Protein AF-A0A1W1WP93-F1 (afdb_monomer_lite)

pLDDT: mean 75.91, std 19.46, range [27.05, 98.0]

Radius of gyration: 17.9 Å; chains: 1; bounding box: 47×34×48 Å

Structure (mmCIF, N/CA/C/O backbone):
data_AF-A0A1W1WP93-F1
#
_entry.id   AF-A0A1W1WP93-F1
#
loop_
_atom_site.group_PDB
_atom_site.id
_atom_site.type_symbol
_atom_site.label_atom_id
_atom_site.label_alt_id
_atom_site.label_comp_id
_atom_site.label_asym_id
_atom_site.label_entity_id
_atom_site.label_seq_id
_atom_site.pdbx_PDB_ins_code
_atom_site.Cartn_x
_atom_site.Cartn_y
_atom_site.Cartn_z
_atom_site.occupancy
_atom_site.B_iso_or_equiv
_atom_site.auth_seq_id
_atom_site.auth_comp_id
_atom_site.auth_asym_id
_atom_site.auth_atom_id
_atom_site.pdbx_PDB_model_num
ATOM 1 N N . MET A 1 1 ? -7.881 18.716 -15.687 1.00 31.42 1 MET A N 1
ATOM 2 C CA . MET A 1 1 ? -8.888 18.729 -14.604 1.00 31.42 1 MET A CA 1
ATOM 3 C C . MET A 1 1 ? -8.182 18.323 -13.326 1.00 31.42 1 MET A C 1
ATOM 5 O O . MET A 1 1 ? -7.629 17.234 -13.300 1.00 31.42 1 MET A O 1
ATOM 9 N N . ALA A 1 2 ? -8.109 19.203 -12.326 1.00 27.80 2 ALA A N 1
ATOM 10 C CA . ALA A 1 2 ? -7.627 18.812 -11.004 1.00 27.80 2 ALA A CA 1
ATOM 11 C C . ALA A 1 2 ? -8.683 17.891 -10.377 1.00 27.80 2 ALA A C 1
ATOM 13 O O . ALA A 1 2 ? -9.858 18.257 -10.346 1.00 27.80 2 ALA A O 1
ATOM 14 N N . LEU A 1 3 ? -8.284 16.686 -9.964 1.00 28.17 3 LEU A N 1
ATOM 15 C CA . LEU A 1 3 ? -9.140 15.798 -9.180 1.00 28.17 3 LEU A CA 1
ATOM 16 C C . LEU A 1 3 ? -9.567 16.560 -7.921 1.00 28.17 3 LEU A C 1
ATOM 18 O O . LEU A 1 3 ? -8.725 17.172 -7.261 1.00 28.17 3 LEU A O 1
ATOM 22 N N . ALA A 1 4 ? -10.868 16.575 -7.627 1.00 27.05 4 ALA A N 1
ATOM 23 C CA . ALA A 1 4 ? -11.358 17.141 -6.377 1.00 27.05 4 ALA A CA 1
ATOM 24 C C . ALA A 1 4 ? -10.642 16.438 -5.208 1.00 27.05 4 ALA A C 1
ATOM 26 O O . ALA A 1 4 ? -10.439 15.223 -5.285 1.00 27.05 4 ALA A O 1
ATOM 27 N N . PRO A 1 5 ? -10.226 17.165 -4.156 1.00 33.56 5 PRO A N 1
ATOM 28 C CA . PRO A 1 5 ? -9.608 16.534 -3.000 1.00 33.56 5 PRO A CA 1
ATOM 29 C C . PRO A 1 5 ? -10.576 15.490 -2.438 1.00 33.56 5 PRO A C 1
ATOM 31 O O . PRO A 1 5 ? -11.722 15.811 -2.120 1.00 33.56 5 PRO A O 1
ATOM 34 N N . ILE A 1 6 ? -10.118 14.237 -2.361 1.00 36.31 6 ILE A N 1
ATOM 35 C CA . ILE A 1 6 ? -10.837 13.167 -1.668 1.00 36.31 6 ILE A CA 1
ATOM 36 C C . ILE A 1 6 ? -11.044 13.672 -0.235 1.00 36.31 6 ILE A C 1
ATOM 38 O O . ILE A 1 6 ? -10.064 14.093 0.387 1.00 36.31 6 ILE A O 1
ATOM 42 N N . PRO A 1 7 ? -12.284 13.721 0.278 1.00 34.25 7 PRO A N 1
ATOM 43 C CA . PRO A 1 7 ? -12.543 14.283 1.590 1.00 34.25 7 PRO A CA 1
ATOM 44 C C . PRO A 1 7 ? -11.754 13.497 2.637 1.00 34.25 7 PRO A C 1
ATOM 46 O O . PRO A 1 7 ? -12.028 12.330 2.906 1.00 34.25 7 PRO A O 1
ATOM 49 N N . THR A 1 8 ? -10.762 14.152 3.237 1.00 43.06 8 THR A N 1
ATOM 50 C CA . THR A 1 8 ? -10.014 13.649 4.387 1.00 43.06 8 THR A CA 1
ATOM 51 C C . THR A 1 8 ? -10.885 13.814 5.626 1.00 43.06 8 THR A C 1
ATOM 53 O O . THR A 1 8 ? -10.582 14.630 6.494 1.00 43.06 8 THR A O 1
ATOM 56 N N . ILE A 1 9 ? -12.020 13.115 5.690 1.00 43.94 9 ILE A N 1
ATOM 57 C CA . ILE A 1 9 ? -12.751 13.001 6.950 1.00 43.94 9 ILE A CA 1
ATOM 58 C C . ILE A 1 9 ? -11.876 12.112 7.830 1.00 43.94 9 ILE A C 1
ATOM 60 O O . ILE A 1 9 ? -11.628 10.958 7.465 1.00 43.94 9 ILE A O 1
ATOM 64 N N . PRO A 1 10 ? -11.352 12.615 8.957 1.00 49.88 10 PRO A N 1
ATOM 65 C CA . PRO A 1 10 ? -10.641 11.760 9.884 1.00 49.88 10 PRO A CA 1
ATOM 66 C C . PRO A 1 10 ? -11.589 10.637 10.307 1.00 49.88 10 PRO A C 1
ATOM 68 O O . PRO A 1 10 ? -12.698 10.919 10.755 1.00 49.88 10 PRO A O 1
ATOM 71 N N . CYS A 1 11 ? -11.183 9.376 10.149 1.00 46.34 11 CYS A N 1
ATOM 72 C CA . CYS A 1 11 ? -12.063 8.216 10.340 1.00 46.34 11 CYS A CA 1
ATOM 73 C C . CYS A 1 11 ? -12.772 8.192 11.713 1.00 46.34 11 CYS A C 1
ATOM 75 O O . CYS A 1 11 ? -13.862 7.643 11.838 1.00 46.34 11 CYS A O 1
ATOM 77 N N . TRP A 1 12 ? -12.220 8.864 12.728 1.00 47.44 12 TRP A N 1
ATOM 78 C CA . TRP A 1 12 ? -12.848 9.026 14.041 1.00 47.44 12 TRP A CA 1
ATOM 79 C C . TRP A 1 12 ? -14.127 9.885 14.039 1.00 47.44 12 TRP A C 1
ATOM 81 O O . TRP A 1 12 ? -14.964 9.697 14.914 1.00 47.44 12 TRP A O 1
ATOM 91 N N . GLN A 1 13 ? -14.325 10.781 13.065 1.00 46.62 13 GLN A N 1
ATOM 92 C CA . GLN A 1 13 ? -15.564 11.566 12.909 1.00 46.62 13 GLN A CA 1
ATOM 93 C C . GLN A 1 13 ? -16.737 10.743 12.360 1.00 46.62 13 GLN A C 1
ATOM 95 O O . GLN A 1 13 ? -17.874 11.204 12.379 1.00 46.62 13 GLN A O 1
ATOM 100 N N . LEU A 1 14 ? -16.470 9.532 11.867 1.00 46.47 14 LEU A N 1
ATOM 101 C CA . LEU A 1 14 ? -17.482 8.608 11.357 1.00 46.47 14 LEU A CA 1
ATOM 102 C C . LEU A 1 14 ? -18.000 7.652 12.445 1.00 46.47 14 LEU A C 1
ATOM 104 O O . LEU A 1 14 ? -18.848 6.811 12.160 1.00 46.47 14 LEU A O 1
ATOM 108 N N . ILE A 1 15 ? -17.497 7.764 13.681 1.00 49.00 15 ILE A N 1
ATOM 109 C CA . ILE A 1 15 ? -17.918 6.931 14.808 1.00 49.00 15 ILE A CA 1
ATOM 110 C C . ILE A 1 15 ? -18.996 7.685 15.595 1.00 49.00 15 ILE A C 1
ATOM 112 O O . ILE A 1 15 ? -18.672 8.706 16.207 1.00 49.00 15 ILE A O 1
ATOM 116 N N . PRO A 1 16 ? -20.254 7.201 15.619 1.00 40.00 16 PRO A N 1
ATOM 117 C CA . PRO A 1 16 ? -21.367 7.908 16.259 1.00 40.00 16 PRO A CA 1
ATOM 118 C C . PRO A 1 16 ? -21.144 8.184 17.755 1.00 40.00 16 PRO A C 1
ATOM 120 O O . PRO A 1 16 ? -21.654 9.174 18.267 1.00 40.00 16 PRO A O 1
ATOM 123 N N . GLU A 1 17 ? -20.328 7.356 18.421 1.00 51.47 17 GLU A N 1
ATOM 124 C CA . GLU A 1 17 ? -19.905 7.488 19.824 1.00 51.47 17 GLU A CA 1
ATOM 125 C C . GLU A 1 17 ? -18.376 7.316 19.949 1.00 51.47 17 GLU A C 1
ATOM 127 O O . GLU A 1 17 ? -17.867 6.449 20.663 1.00 5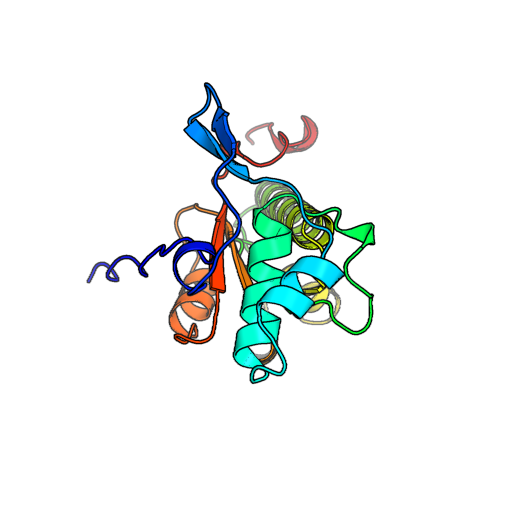1.47 17 GLU A O 1
ATOM 132 N N . GLY A 1 18 ? -17.623 8.081 19.151 1.00 48.69 18 GLY A N 1
ATOM 133 C CA . GLY A 1 18 ? -16.161 8.004 19.101 1.00 48.69 18 GLY A CA 1
ATOM 134 C C . GLY A 1 18 ? -15.473 8.271 20.452 1.00 48.69 18 GLY A C 1
ATOM 135 O O . GLY A 1 18 ? -16.069 8.835 21.371 1.00 48.69 18 GLY A O 1
ATOM 136 N N . PRO A 1 19 ? -14.195 7.885 20.599 1.00 50.34 19 PRO A N 1
ATOM 137 C CA . PRO A 1 19 ? -13.474 8.040 21.856 1.00 50.34 19 PRO A CA 1
ATOM 138 C C . PRO A 1 19 ? -13.386 9.504 22.277 1.00 50.34 19 PRO A C 1
ATOM 140 O O . PRO A 1 19 ? -13.172 10.400 21.458 1.00 50.34 19 PRO A O 1
ATOM 143 N N . ALA A 1 20 ? -13.505 9.740 23.584 1.00 53.12 20 ALA A N 1
ATOM 144 C CA . ALA A 1 20 ? -13.401 11.075 24.147 1.00 53.12 20 ALA A CA 1
ATOM 145 C C . ALA A 1 20 ? -12.015 11.679 23.856 1.00 53.12 20 ALA A C 1
ATOM 147 O O . ALA A 1 20 ? -10.971 11.078 24.140 1.00 53.12 20 ALA A O 1
ATOM 148 N N . ILE A 1 21 ? -12.019 12.888 23.292 1.00 56.50 21 ILE A N 1
ATOM 149 C CA . ILE A 1 21 ? -10.812 13.680 23.056 1.00 56.50 21 ILE A CA 1
ATOM 150 C C . ILE A 1 21 ? -10.245 14.080 24.421 1.00 56.50 21 ILE A C 1
ATOM 152 O O . ILE A 1 21 ? -10.891 14.785 25.194 1.00 56.50 21 ILE A O 1
ATOM 156 N N . GLN A 1 22 ? -9.030 13.626 24.719 1.00 57.03 22 GLN A N 1
ATOM 157 C CA . GLN A 1 22 ? -8.301 13.977 25.937 1.00 57.03 22 GLN A CA 1
ATOM 158 C C . GLN A 1 22 ? -7.647 15.364 25.819 1.00 57.03 22 GLN A C 1
ATOM 160 O O . GLN A 1 22 ? -7.413 16.029 26.825 1.00 57.03 22 GLN A O 1
ATOM 165 N N . GLY A 1 23 ? -7.356 15.807 24.592 1.00 52.25 23 GLY A N 1
ATOM 166 C CA . GLY A 1 23 ? -6.831 17.138 24.292 1.00 52.25 23 GLY A CA 1
ATOM 167 C C . GLY A 1 23 ? -6.162 17.203 22.921 1.00 52.25 23 GLY A C 1
ATOM 168 O O . GLY A 1 23 ? -6.160 16.230 22.175 1.00 52.25 23 GLY A O 1
ATOM 169 N N . ILE A 1 24 ? -5.572 18.349 22.592 1.00 49.25 24 ILE A N 1
ATOM 170 C CA . ILE A 1 24 ? -4.725 18.543 21.407 1.00 49.25 24 ILE A CA 1
ATOM 171 C C . ILE A 1 24 ? -3.321 18.857 21.925 1.00 49.25 24 ILE A C 1
ATOM 173 O O . ILE A 1 24 ? -3.172 19.690 22.820 1.00 49.25 24 ILE A O 1
ATOM 177 N N . ASP A 1 25 ? -2.303 18.158 21.431 1.00 51.84 25 ASP A N 1
ATOM 178 C CA . ASP A 1 25 ? -0.924 18.412 21.836 1.00 51.84 25 ASP A CA 1
ATOM 179 C C . ASP A 1 25 ? -0.341 19.672 21.162 1.00 51.84 25 ASP A C 1
ATOM 181 O O . ASP A 1 25 ? -0.940 20.208 20.228 1.00 51.84 25 ASP A O 1
ATOM 185 N N . PRO A 1 26 ? 0.814 20.190 21.622 1.00 44.88 26 PRO A N 1
ATOM 186 C CA . PRO A 1 26 ? 1.384 21.433 21.095 1.00 44.88 26 PRO A CA 1
ATOM 187 C C . PRO A 1 26 ? 1.736 21.397 19.601 1.00 44.88 26 PRO A C 1
ATOM 189 O O .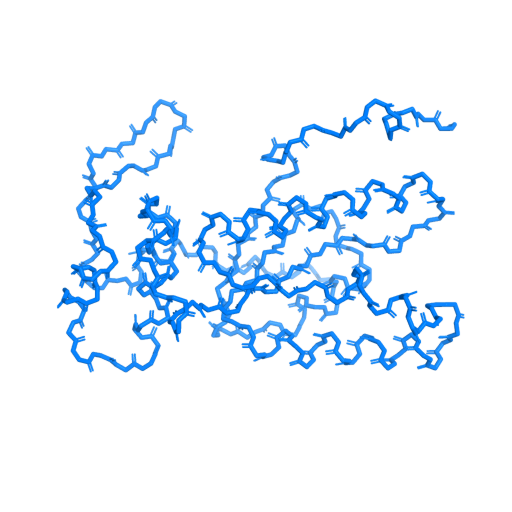 PRO A 1 26 ? 1.937 22.452 19.006 1.00 44.88 26 PRO A O 1
ATOM 192 N N . ALA A 1 27 ? 1.819 20.205 19.000 1.00 47.84 27 ALA A N 1
ATOM 193 C CA . ALA A 1 27 ? 2.046 20.018 17.571 1.00 47.84 27 ALA A CA 1
ATOM 194 C C . ALA A 1 27 ? 0.733 19.958 16.763 1.00 47.84 27 ALA A C 1
ATOM 196 O O . ALA A 1 27 ? 0.772 19.805 15.546 1.00 47.84 27 ALA A O 1
ATOM 197 N N . GLY A 1 28 ? -0.425 20.090 17.418 1.00 37.62 28 GLY A N 1
ATOM 198 C CA . GLY A 1 28 ? -1.742 19.997 16.787 1.00 37.62 28 GLY A CA 1
ATOM 199 C C . GLY A 1 28 ? -2.286 18.570 16.698 1.00 37.62 28 GLY A C 1
ATOM 200 O O . GLY A 1 28 ? -3.306 18.348 16.046 1.00 37.62 28 GLY A O 1
ATOM 201 N N . THR A 1 29 ? -1.647 17.598 17.352 1.00 43.81 29 THR A N 1
ATOM 202 C CA . THR A 1 29 ? -2.070 16.194 17.313 1.00 43.81 29 THR A CA 1
ATOM 203 C C . THR A 1 29 ? -3.174 15.957 18.335 1.00 43.81 29 THR A C 1
ATOM 205 O O . THR A 1 29 ? -2.991 16.186 19.532 1.00 43.81 29 THR A O 1
ATOM 208 N N . VAL A 1 30 ? -4.331 15.476 17.883 1.00 42.53 30 VAL A N 1
ATOM 209 C CA . VAL A 1 30 ? -5.441 15.115 18.774 1.00 42.53 30 VAL A CA 1
ATOM 210 C C . VAL A 1 30 ? -5.052 13.880 19.592 1.00 42.53 30 VAL A C 1
ATOM 212 O O . VAL A 1 30 ? -4.682 12.848 19.035 1.00 42.53 30 VAL A O 1
ATOM 215 N N . ARG A 1 31 ? -5.130 13.984 20.920 1.00 47.12 31 ARG A N 1
ATOM 216 C CA . ARG A 1 31 ? -4.931 12.884 21.868 1.00 47.12 31 ARG A CA 1
ATOM 217 C C . ARG A 1 31 ? -6.277 12.372 22.340 1.00 47.12 31 ARG A C 1
ATOM 219 O O . ARG A 1 31 ? -7.140 13.148 22.747 1.00 47.12 31 ARG A O 1
ATOM 226 N N . PHE A 1 32 ? -6.429 11.062 22.331 1.00 53.91 32 PHE A N 1
ATOM 227 C CA . PHE A 1 32 ? -7.656 10.382 22.715 1.00 53.91 32 PHE A CA 1
ATOM 228 C C . PHE A 1 32 ? -7.418 9.588 23.994 1.00 53.91 32 PHE A C 1
ATOM 230 O O . PHE A 1 32 ? -6.296 9.145 24.249 1.00 53.91 32 PHE A O 1
ATOM 237 N N . ILE A 1 33 ? -8.465 9.403 24.799 1.00 57.88 33 ILE A N 1
ATOM 238 C CA . ILE A 1 33 ? -8.399 8.483 25.936 1.00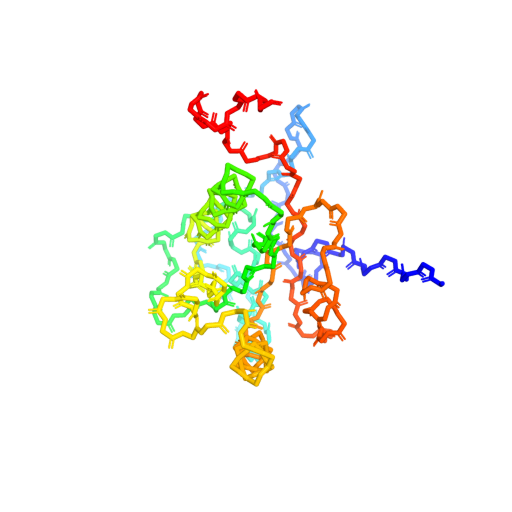 57.88 33 ILE A CA 1
ATOM 239 C C . ILE A 1 33 ? -8.199 7.081 25.358 1.00 57.88 33 ILE A C 1
ATOM 241 O O . ILE A 1 33 ? -9.077 6.551 24.679 1.00 57.88 33 ILE A O 1
ATOM 245 N N . THR A 1 34 ? -7.013 6.511 25.574 1.00 50.12 34 THR A N 1
ATOM 246 C CA . THR A 1 34 ? -6.622 5.231 24.980 1.00 50.12 34 THR A CA 1
ATOM 247 C C . THR A 1 34 ? -7.503 4.123 25.551 1.00 50.12 34 THR A C 1
ATOM 249 O O . THR A 1 34 ? -7.356 3.744 26.713 1.00 50.12 34 THR A O 1
ATOM 252 N N . GLN A 1 35 ? -8.418 3.602 24.748 1.00 54.06 35 GLN A N 1
ATOM 253 C CA . GLN A 1 35 ? -9.067 2.323 25.016 1.00 54.06 35 GLN A CA 1
ATOM 254 C C . GLN A 1 35 ? -8.251 1.219 24.333 1.00 54.06 35 GLN A C 1
ATOM 256 O O . GLN A 1 35 ? -7.518 1.496 23.385 1.00 54.06 35 GLN A O 1
ATOM 261 N N . ASP A 1 36 ? -8.295 -0.017 24.827 1.00 65.88 36 ASP A N 1
ATOM 262 C CA . ASP A 1 36 ? -7.788 -1.138 24.033 1.00 65.88 36 ASP A CA 1
ATOM 263 C C . ASP A 1 36 ? -8.756 -1.447 22.877 1.00 65.88 36 ASP A C 1
ATOM 265 O O . ASP A 1 36 ? -9.911 -1.013 22.874 1.00 65.88 36 ASP A O 1
ATOM 269 N N . PHE A 1 37 ? -8.279 -2.177 21.867 1.00 64.50 37 PHE A N 1
ATOM 270 C CA . PHE A 1 37 ? -9.083 -2.501 20.687 1.00 64.50 37 PHE A CA 1
ATOM 271 C C . PHE A 1 37 ? -10.383 -3.253 21.031 1.00 64.50 37 PHE A C 1
ATOM 273 O O . PHE A 1 37 ? -11.403 -3.047 20.376 1.00 64.50 37 PHE A O 1
ATOM 280 N N . GLY A 1 38 ? -10.372 -4.090 22.075 1.00 65.06 38 GLY A N 1
ATOM 281 C CA . GLY A 1 38 ? -11.551 -4.826 22.529 1.00 65.06 38 GLY A CA 1
ATOM 282 C C . GLY A 1 38 ? -12.630 -3.904 23.096 1.00 65.06 38 GLY A C 1
ATOM 283 O O . GLY A 1 38 ? -13.799 -4.063 22.756 1.00 65.06 38 GLY A O 1
ATOM 284 N N . ALA A 1 39 ? -12.242 -2.904 23.887 1.00 66.75 39 ALA A N 1
ATOM 285 C CA . ALA A 1 39 ? -13.160 -1.898 24.419 1.00 66.75 39 ALA A CA 1
ATOM 286 C C . ALA A 1 39 ? -13.771 -1.019 23.313 1.00 66.75 39 ALA A C 1
ATOM 288 O O . ALA A 1 39 ? -14.967 -0.736 23.365 1.00 66.75 39 ALA A O 1
ATOM 289 N N . VAL A 1 40 ? -12.991 -0.654 22.285 1.00 66.88 40 VAL A N 1
ATOM 290 C CA . VAL A 1 40 ? -13.518 0.078 21.116 1.00 66.88 40 VAL A CA 1
ATOM 291 C C . VAL A 1 40 ? -14.505 -0.773 20.324 1.00 66.88 40 VAL A C 1
ATOM 293 O O . VAL A 1 40 ? -15.561 -0.287 19.940 1.00 66.88 40 VAL A O 1
ATOM 296 N N . LEU A 1 41 ? -14.209 -2.054 20.091 1.00 64.44 41 LEU A N 1
ATOM 297 C CA . LEU A 1 41 ? -15.178 -2.942 19.444 1.00 64.44 41 LEU A CA 1
ATOM 298 C C . LEU A 1 41 ? -16.456 -3.091 20.278 1.00 64.44 41 LEU A C 1
ATOM 300 O O . LEU A 1 41 ? -17.551 -3.070 19.727 1.00 64.44 41 LEU A O 1
ATOM 304 N N . GLN A 1 42 ? -16.328 -3.207 21.600 1.00 68.19 42 GLN A N 1
ATOM 305 C CA . GLN A 1 42 ? -17.475 -3.345 22.491 1.00 68.19 42 GLN A CA 1
ATOM 306 C C . GLN A 1 42 ? -18.358 -2.088 22.510 1.00 68.19 42 GLN A C 1
ATOM 308 O O . GLN A 1 42 ? -19.579 -2.224 22.581 1.00 68.19 42 GLN A O 1
ATOM 313 N N . SER A 1 43 ? -17.781 -0.883 22.415 1.00 63.38 43 SER A N 1
ATOM 314 C CA . SER A 1 43 ? -18.563 0.362 22.346 1.00 63.38 43 SER A CA 1
ATOM 315 C C . SER A 1 43 ? -19.330 0.517 21.031 1.00 63.38 43 SER A C 1
ATOM 317 O O . SER A 1 43 ? -20.358 1.189 20.998 1.00 63.38 43 SER A O 1
ATOM 319 N N . LEU A 1 44 ? -18.868 -0.131 19.959 1.00 60.25 44 LEU A N 1
ATOM 320 C CA . LEU A 1 44 ? -19.524 -0.127 18.652 1.00 60.25 44 LEU A CA 1
ATOM 321 C C . LEU A 1 44 ? -20.677 -1.141 18.541 1.00 60.25 44 LEU A C 1
ATOM 323 O O . LEU A 1 44 ? -21.482 -1.040 17.615 1.00 60.25 44 LEU A O 1
ATOM 327 N N . GLY A 1 45 ? -20.786 -2.088 19.480 1.00 62.00 45 GLY A N 1
ATOM 328 C CA . GLY A 1 45 ? -21.815 -3.135 19.494 1.00 62.00 45 GLY A CA 1
ATOM 329 C C . GLY A 1 45 ? -21.609 -4.232 18.435 1.00 62.00 45 GLY A C 1
ATOM 330 O O . GLY A 1 45 ? -20.534 -4.357 17.854 1.00 62.00 45 GLY A O 1
ATOM 331 N N . ASP A 1 46 ? -22.653 -5.025 18.157 1.00 60.47 46 ASP A N 1
ATOM 332 C CA . ASP A 1 46 ? -22.655 -6.131 17.167 1.00 60.47 46 ASP A CA 1
ATOM 333 C C . ASP A 1 46 ? -22.680 -5.644 15.702 1.00 60.47 46 ASP A C 1
ATOM 335 O O . ASP A 1 46 ? -23.291 -6.251 14.818 1.00 60.47 46 ASP A O 1
ATOM 339 N N . ALA A 1 47 ? -22.095 -4.482 15.444 1.00 52.88 47 ALA A N 1
ATOM 340 C CA . ALA A 1 47 ? -22.288 -3.762 14.205 1.00 52.88 47 ALA A CA 1
ATOM 341 C C . ALA A 1 47 ? -21.651 -4.469 12.993 1.00 52.88 47 ALA A C 1
ATOM 343 O O . ALA A 1 47 ? -20.739 -5.290 13.108 1.00 52.88 47 ALA A O 1
ATOM 344 N N . ALA A 1 48 ? -22.189 -4.144 11.814 1.00 57.94 48 ALA A N 1
ATOM 345 C CA . ALA A 1 48 ? -21.847 -4.716 10.514 1.00 57.94 48 ALA A CA 1
ATOM 346 C C . ALA A 1 48 ? -20.325 -4.696 10.219 1.00 57.94 48 ALA A C 1
ATOM 348 O O . ALA A 1 48 ? -19.593 -3.917 10.831 1.00 57.94 48 ALA A O 1
ATOM 349 N N . PRO A 1 49 ? -19.831 -5.483 9.238 1.00 58.28 49 PRO A N 1
ATOM 350 C CA . PRO A 1 49 ? -18.403 -5.551 8.893 1.00 58.28 49 PRO A CA 1
ATOM 351 C C . PRO A 1 49 ? -17.734 -4.184 8.678 1.00 58.28 49 PRO A C 1
ATOM 353 O O . PRO A 1 49 ? -16.550 -4.012 8.966 1.00 58.28 49 PRO A O 1
ATOM 356 N N . ASP A 1 50 ? -18.494 -3.192 8.216 1.00 61.69 50 ASP A N 1
ATOM 357 C CA . ASP A 1 50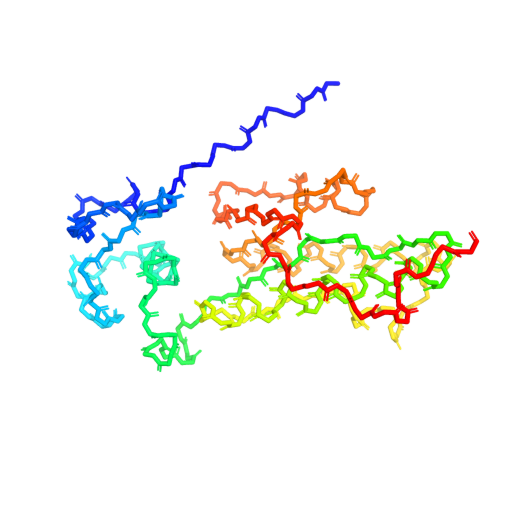 ? -18.011 -1.828 8.001 1.00 61.69 50 ASP A CA 1
ATOM 358 C C . ASP A 1 50 ? -17.687 -1.106 9.312 1.00 61.69 50 ASP A C 1
ATOM 360 O O . ASP A 1 50 ? -16.723 -0.348 9.389 1.00 61.69 50 ASP A O 1
ATOM 364 N N . THR A 1 51 ? -18.426 -1.386 10.382 1.00 63.00 51 THR A N 1
ATOM 365 C CA . THR A 1 51 ? -18.162 -0.813 11.700 1.00 63.00 51 THR A CA 1
ATOM 366 C C . THR A 1 51 ? -16.923 -1.431 12.342 1.00 63.00 51 THR A C 1
ATOM 368 O O . THR A 1 51 ? -16.137 -0.707 12.948 1.00 63.00 51 THR A O 1
ATOM 371 N N . GLU A 1 52 ? -16.673 -2.729 12.139 1.00 64.00 52 GLU A N 1
ATOM 372 C CA . GLU A 1 52 ? -15.409 -3.362 12.542 1.00 64.00 52 GLU A CA 1
ATOM 373 C C . GLU A 1 52 ? -14.221 -2.762 11.776 1.00 64.00 52 GLU A C 1
ATOM 375 O O . GLU A 1 52 ? -13.191 -2.443 12.377 1.00 64.00 52 GLU A O 1
ATOM 380 N N . ARG A 1 53 ? -14.376 -2.514 10.467 1.00 66.00 53 ARG A N 1
ATOM 381 C CA . ARG A 1 53 ? -13.348 -1.823 9.674 1.00 66.00 53 ARG A CA 1
ATOM 382 C C . ARG A 1 53 ? -13.053 -0.432 10.230 1.00 66.00 53 ARG A C 1
ATOM 384 O O . ARG A 1 53 ? -11.893 -0.085 10.447 1.00 66.00 53 ARG A O 1
ATOM 391 N N . MET A 1 54 ? -14.101 0.336 10.516 1.00 65.62 54 MET A N 1
ATOM 392 C CA . MET A 1 54 ? -13.989 1.658 11.127 1.00 65.62 54 MET A CA 1
ATOM 393 C C . MET A 1 54 ? -13.319 1.610 12.503 1.00 65.62 54 MET A C 1
ATOM 395 O O . MET A 1 54 ? -12.475 2.457 12.788 1.00 65.62 54 MET A O 1
ATOM 399 N N . ALA A 1 55 ? -13.622 0.599 13.321 1.00 64.31 55 ALA A N 1
ATOM 400 C CA . ALA A 1 55 ? -13.009 0.382 14.628 1.00 64.31 55 ALA A CA 1
ATOM 401 C C . ALA A 1 55 ? -11.499 0.168 14.532 1.00 64.31 55 ALA A C 1
ATOM 403 O O . ALA A 1 55 ? -10.739 0.794 15.265 1.00 64.31 55 ALA A O 1
ATOM 404 N N . VAL A 1 56 ? -11.060 -0.710 13.622 1.00 65.31 56 VAL A N 1
ATOM 405 C CA . VAL A 1 56 ? -9.636 -1.013 13.417 1.00 65.31 56 VAL A CA 1
ATOM 406 C C . VAL A 1 56 ? -8.912 0.221 12.885 1.00 65.31 56 VAL A C 1
ATOM 408 O O . VAL A 1 56 ? -7.845 0.566 13.391 1.00 65.31 56 VAL A O 1
ATOM 411 N N . CYS A 1 57 ? -9.504 0.921 11.912 1.00 65.75 57 CYS A N 1
ATOM 412 C CA . CYS A 1 57 ? -8.958 2.165 11.368 1.00 65.75 57 CYS A CA 1
ATOM 413 C C . CYS A 1 57 ? -8.819 3.252 12.435 1.00 65.75 57 CYS A C 1
ATOM 415 O O . CYS A 1 57 ? -7.776 3.897 12.532 1.00 65.75 57 CYS A O 1
ATOM 417 N N . ALA A 1 58 ? -9.843 3.419 13.267 1.00 65.31 58 ALA A N 1
ATOM 418 C CA . ALA A 1 58 ? -9.805 4.352 14.374 1.00 65.31 58 ALA A CA 1
ATOM 419 C C . ALA A 1 58 ? -8.750 3.931 15.393 1.00 65.31 58 ALA A C 1
ATOM 421 O O . ALA A 1 58 ? -7.870 4.716 15.702 1.00 65.31 58 ALA A O 1
ATOM 422 N N . ALA A 1 59 ? -8.759 2.684 15.858 1.00 63.03 59 ALA A N 1
ATOM 423 C CA . ALA A 1 59 ? -7.799 2.182 16.833 1.00 63.03 59 ALA A CA 1
ATOM 424 C C . ALA A 1 59 ? -6.348 2.447 16.417 1.00 63.03 59 ALA A C 1
ATOM 426 O O . ALA A 1 59 ? -5.568 3.023 17.178 1.00 63.03 59 ALA A O 1
ATOM 427 N N . ALA A 1 60 ? -6.030 2.110 15.171 1.00 61.84 60 ALA A N 1
ATOM 428 C CA . ALA A 1 60 ? -4.755 2.394 14.539 1.00 61.84 60 ALA A CA 1
ATOM 429 C C . ALA A 1 60 ? -4.358 3.881 14.617 1.00 61.84 60 ALA A C 1
ATOM 431 O O . ALA A 1 60 ? -3.226 4.208 14.964 1.00 61.84 60 ALA A O 1
ATOM 432 N N . TRP A 1 61 ? -5.290 4.787 14.310 1.00 60.94 61 TRP A N 1
ATOM 433 C CA . TRP A 1 61 ? -5.046 6.234 14.258 1.00 60.94 61 TRP A CA 1
ATOM 434 C C . TRP A 1 61 ? -5.049 6.908 15.632 1.00 60.94 61 TRP A C 1
ATOM 436 O O . TRP A 1 61 ? -4.379 7.917 15.832 1.00 60.94 61 TRP A O 1
ATOM 446 N N . LEU A 1 62 ? -5.783 6.349 16.589 1.00 59.12 62 LEU A N 1
ATOM 447 C CA . LEU A 1 62 ? -5.893 6.832 17.965 1.00 59.12 62 LEU A CA 1
ATOM 448 C C . LEU A 1 62 ? -4.688 6.421 18.826 1.00 59.12 62 LEU A C 1
ATOM 450 O O . LEU A 1 62 ? -4.659 6.703 20.024 1.00 59.12 62 LEU A O 1
ATOM 454 N N . GLY A 1 63 ? -3.707 5.726 18.240 1.00 54.16 63 GLY A N 1
ATOM 455 C CA . GLY A 1 63 ? -2.556 5.198 18.963 1.00 54.16 63 GLY A CA 1
ATOM 456 C C . GLY A 1 63 ? -2.921 4.055 19.910 1.00 54.16 63 GLY A C 1
ATOM 457 O O . GLY A 1 63 ? -2.201 3.817 20.883 1.00 54.16 63 GLY A O 1
ATOM 458 N N . ILE A 1 64 ? -4.028 3.342 19.652 1.00 59.59 64 ILE A N 1
ATOM 459 C CA . ILE A 1 64 ? -4.305 2.089 20.355 1.00 59.59 64 ILE A CA 1
ATOM 460 C C . ILE A 1 64 ? -3.161 1.137 20.045 1.00 59.59 64 ILE A C 1
ATOM 462 O O . ILE A 1 64 ? -2.772 0.954 18.892 1.00 59.59 64 ILE A O 1
ATOM 466 N N . ARG A 1 65 ? -2.621 0.545 21.110 1.00 58.53 65 ARG A N 1
ATOM 467 C CA . ARG A 1 65 ? -1.519 -0.411 21.077 1.00 58.53 65 ARG A CA 1
ATOM 468 C C . ARG A 1 65 ? -1.732 -1.448 19.956 1.00 58.53 65 ARG A C 1
ATOM 470 O O . ARG A 1 65 ? -2.620 -2.290 20.088 1.00 58.53 65 ARG A O 1
ATOM 477 N N . PRO A 1 66 ? -0.961 -1.406 18.855 1.00 58.81 66 PRO A N 1
ATOM 478 C CA . PRO A 1 66 ? -1.163 -2.258 17.672 1.00 58.81 66 PRO A CA 1
ATOM 479 C C . PRO A 1 66 ? -1.022 -3.759 17.966 1.00 58.81 66 PRO A C 1
ATOM 481 O O . PRO A 1 66 ? -1.527 -4.611 17.232 1.00 58.81 66 PRO A O 1
ATOM 484 N N . ASP A 1 67 ? -0.320 -4.091 19.050 1.00 63.94 67 ASP A N 1
ATOM 485 C CA . ASP A 1 67 ? -0.199 -5.424 19.640 1.00 63.94 67 ASP A CA 1
ATOM 486 C C . ASP A 1 67 ? -1.519 -5.951 20.226 1.00 63.94 67 ASP A C 1
ATOM 488 O O . ASP A 1 67 ? -1.665 -7.159 20.392 1.00 63.94 67 ASP A O 1
ATOM 492 N N . THR A 1 68 ? -2.499 -5.078 20.474 1.00 67.19 68 THR A N 1
ATOM 493 C CA . THR A 1 68 ? -3.836 -5.462 20.956 1.00 67.19 68 THR A CA 1
ATOM 494 C C . THR A 1 68 ? -4.819 -5.788 19.835 1.00 67.19 68 THR A C 1
ATOM 496 O O . THR A 1 68 ? -5.846 -6.401 20.115 1.00 67.19 68 THR A O 1
ATOM 499 N N . VAL A 1 69 ? -4.517 -5.442 18.573 1.00 69.75 69 VAL A N 1
ATOM 500 C CA . VAL A 1 69 ? -5.341 -5.843 17.421 1.00 69.75 69 VAL A CA 1
ATOM 501 C C . VAL A 1 69 ? -5.026 -7.305 17.086 1.00 69.75 69 VAL A C 1
ATOM 503 O O . VAL A 1 69 ? -3.905 -7.590 16.635 1.00 69.75 69 VAL A O 1
ATOM 506 N N . PRO A 1 70 ? -5.976 -8.246 17.269 1.00 72.19 70 PRO A N 1
ATOM 507 C CA . PRO A 1 70 ? -5.748 -9.650 16.964 1.00 72.19 70 PRO A CA 1
ATOM 508 C C . PRO A 1 70 ? -5.328 -9.820 15.508 1.00 72.19 70 PRO A C 1
ATOM 510 O O . PRO A 1 70 ? -5.937 -9.245 14.611 1.00 72.19 70 PRO A O 1
ATOM 513 N N . VAL A 1 71 ? -4.322 -10.662 15.265 1.00 77.25 71 VAL A N 1
ATOM 514 C CA . VAL A 1 71 ? -3.806 -10.992 13.921 1.00 77.25 71 VAL A CA 1
ATOM 515 C C . VAL A 1 71 ? -4.939 -11.343 12.945 1.00 77.25 71 VAL A C 1
ATOM 517 O O . VAL A 1 71 ? -4.925 -10.891 11.803 1.00 77.25 71 VAL A O 1
ATOM 520 N N . SER A 1 72 ? -5.952 -12.083 13.406 1.00 78.75 72 SER A N 1
ATOM 521 C CA . SER A 1 72 ? -7.121 -12.497 12.617 1.00 78.75 72 SER A CA 1
ATOM 522 C C . SER A 1 72 ? -8.092 -11.370 12.248 1.00 78.75 72 SER A C 1
ATOM 524 O O . SER A 1 72 ? -8.963 -11.590 11.414 1.00 78.75 72 SER A O 1
ATOM 526 N N . ARG A 1 73 ? -7.962 -10.185 12.854 1.00 74.69 73 ARG A N 1
ATOM 527 C CA . ARG A 1 73 ? -8.850 -9.025 12.656 1.00 74.69 73 ARG A CA 1
ATOM 528 C C . ARG A 1 73 ? -8.140 -7.795 12.095 1.00 74.69 73 ARG A C 1
ATOM 530 O O . ARG A 1 73 ? -8.740 -6.734 11.958 1.00 74.69 73 ARG A O 1
ATOM 537 N N . ARG A 1 74 ? -6.855 -7.914 11.761 1.00 81.75 74 ARG A N 1
ATOM 538 C CA . ARG A 1 74 ? -6.108 -6.836 11.108 1.00 81.75 74 ARG A CA 1
ATOM 539 C C . ARG A 1 74 ? -6.567 -6.678 9.659 1.00 81.75 74 ARG A C 1
ATOM 541 O O . ARG A 1 74 ? -6.642 -7.657 8.916 1.00 81.75 74 ARG A O 1
ATOM 548 N N . LEU A 1 75 ? -6.817 -5.438 9.249 1.00 86.25 75 LEU A N 1
ATOM 549 C CA . LEU A 1 75 ? -7.189 -5.109 7.872 1.00 86.25 75 LEU A CA 1
ATOM 550 C C . LEU A 1 75 ? -5.965 -5.032 6.962 1.00 86.25 75 LEU A C 1
ATOM 552 O O . LEU A 1 75 ? -4.841 -4.798 7.413 1.00 86.25 75 LEU A O 1
ATOM 556 N N . TRP A 1 76 ? -6.202 -5.198 5.665 1.00 92.88 76 TRP A N 1
ATOM 557 C CA . TRP A 1 76 ? -5.177 -5.052 4.640 1.00 92.88 76 TRP A CA 1
ATOM 558 C C . TRP A 1 76 ? -5.041 -3.582 4.252 1.00 92.88 76 TRP A C 1
ATOM 560 O O . TRP A 1 76 ? -6.041 -2.884 4.055 1.00 92.88 76 TRP A O 1
ATOM 570 N N . ALA A 1 77 ? -3.794 -3.125 4.167 1.00 93.38 77 ALA A N 1
ATOM 571 C CA . ALA A 1 77 ? -3.439 -1.757 3.842 1.00 93.38 77 ALA A CA 1
ATOM 572 C C . ALA A 1 77 ? -2.580 -1.717 2.580 1.00 93.38 77 ALA A C 1
ATOM 574 O O . ALA A 1 77 ? -1.440 -2.179 2.588 1.00 93.38 77 ALA A O 1
ATOM 575 N N . TYR A 1 78 ? -3.104 -1.134 1.509 1.00 98.00 78 TYR A N 1
ATOM 576 C CA . TYR A 1 78 ? -2.356 -0.934 0.276 1.00 98.00 78 TYR A CA 1
ATOM 577 C C . TYR A 1 78 ? -1.375 0.232 0.429 1.00 98.00 78 TYR A C 1
ATOM 579 O O . TYR A 1 78 ? -1.723 1.265 1.000 1.00 98.00 78 TYR A O 1
ATOM 587 N N . VAL A 1 79 ? -0.158 0.099 -0.095 1.00 98.00 79 VAL A N 1
ATOM 588 C CA . VAL A 1 79 ? 0.823 1.191 -0.159 1.00 98.00 79 VAL A CA 1
ATOM 589 C C . VAL A 1 79 ? 0.883 1.731 -1.582 1.00 98.00 79 VAL A C 1
ATOM 591 O O . VAL A 1 79 ? 1.337 1.051 -2.494 1.00 98.00 79 VAL A O 1
ATOM 594 N N . CYS A 1 80 ? 0.448 2.977 -1.742 1.00 97.38 80 CYS A N 1
ATOM 595 C CA . CYS A 1 80 ? 0.509 3.759 -2.968 1.00 97.38 80 CYS A CA 1
ATOM 596 C C . CYS A 1 80 ? 1.698 4.728 -2.876 1.00 97.38 80 CYS A C 1
ATOM 598 O O . CYS A 1 80 ? 1.668 5.738 -2.164 1.00 97.38 80 CYS A O 1
ATOM 600 N N . SER A 1 81 ? 2.789 4.398 -3.563 1.00 97.00 81 SER A N 1
ATOM 601 C CA . SER A 1 81 ? 4.029 5.179 -3.536 1.00 97.00 81 SER A CA 1
ATOM 602 C C . SER A 1 81 ? 4.746 5.103 -4.886 1.00 97.00 81 SER A C 1
ATOM 604 O O . SER A 1 81 ? 4.495 4.178 -5.663 1.00 97.00 81 SER A O 1
ATOM 606 N N . PRO A 1 82 ? 5.621 6.067 -5.229 1.00 95.25 82 PRO A N 1
ATOM 607 C CA . PRO A 1 82 ? 6.376 5.968 -6.466 1.00 95.25 82 PRO A CA 1
ATOM 608 C C . PRO A 1 82 ? 7.316 4.761 -6.395 1.00 95.25 82 PRO A C 1
ATOM 610 O O . PRO A 1 82 ? 7.840 4.430 -5.334 1.00 95.25 82 PRO A O 1
ATOM 613 N N . PHE A 1 83 ? 7.560 4.129 -7.543 1.00 92.50 83 PHE A N 1
ATOM 614 C CA . PHE A 1 83 ? 8.514 3.027 -7.656 1.00 92.50 83 PHE A CA 1
ATOM 615 C C . PHE A 1 83 ? 9.459 3.231 -8.839 1.00 92.50 83 PHE A C 1
ATOM 617 O O . PHE A 1 83 ? 10.642 3.501 -8.636 1.00 92.50 83 PHE A O 1
ATOM 624 N N . ALA A 1 84 ? 8.936 3.194 -10.068 1.00 88.62 84 ALA A N 1
ATOM 625 C CA . ALA A 1 84 ? 9.725 3.417 -11.277 1.00 88.62 84 ALA A CA 1
ATOM 626 C C . ALA A 1 84 ? 10.427 4.787 -11.253 1.00 88.62 84 ALA A C 1
ATOM 628 O O . ALA A 1 84 ? 9.843 5.791 -10.833 1.00 88.62 84 ALA A O 1
ATOM 629 N N . ALA A 1 85 ? 11.684 4.826 -11.694 1.00 90.81 85 ALA A N 1
ATOM 630 C CA . ALA A 1 85 ? 12.478 6.046 -11.752 1.00 90.81 85 ALA A CA 1
ATOM 631 C C . ALA A 1 85 ? 13.517 5.991 -12.888 1.00 90.81 85 ALA A C 1
ATOM 633 O O . ALA A 1 85 ? 13.982 4.900 -13.214 1.00 90.81 85 ALA A O 1
ATOM 634 N N . PRO A 1 86 ? 13.939 7.144 -13.445 1.00 89.31 86 PRO A N 1
ATOM 635 C CA . PRO A 1 86 ? 14.978 7.211 -14.478 1.00 89.31 86 PRO A CA 1
ATOM 636 C C . PRO A 1 86 ? 16.360 6.701 -14.052 1.00 89.31 86 PRO A C 1
ATOM 638 O O . PRO A 1 86 ? 17.162 6.332 -14.903 1.00 89.31 86 PRO A O 1
ATOM 641 N N . THR A 1 87 ? 16.673 6.720 -12.753 1.00 91.25 87 THR A N 1
ATOM 642 C CA . THR A 1 87 ? 17.988 6.314 -12.234 1.00 91.25 87 THR A CA 1
ATOM 643 C C . THR A 1 87 ? 17.855 5.280 -11.125 1.00 91.25 87 THR A C 1
ATOM 645 O O . THR A 1 87 ? 16.906 5.317 -10.337 1.00 91.25 87 THR A O 1
ATOM 648 N N . ALA A 1 88 ? 18.851 4.397 -11.008 1.00 90.06 88 ALA A N 1
ATOM 649 C CA . ALA A 1 88 ? 18.917 3.400 -9.939 1.00 90.06 88 ALA A CA 1
ATOM 650 C C . ALA A 1 88 ? 18.926 4.046 -8.542 1.00 90.06 88 ALA A C 1
ATOM 652 O O . ALA A 1 88 ? 18.247 3.571 -7.636 1.00 90.06 88 ALA A O 1
ATOM 653 N N . THR A 1 89 ? 19.627 5.174 -8.375 1.00 90.94 89 THR A N 1
ATOM 654 C CA . THR A 1 89 ? 19.642 5.933 -7.116 1.00 90.94 89 THR A CA 1
ATOM 655 C C . THR A 1 89 ? 18.247 6.426 -6.747 1.00 90.94 89 THR A C 1
ATOM 657 O O . THR A 1 89 ? 17.811 6.251 -5.612 1.00 90.94 89 THR A O 1
ATOM 660 N N . GLN A 1 90 ? 17.508 7.005 -7.696 1.00 91.62 90 GLN A N 1
ATOM 661 C CA . GLN A 1 90 ? 16.148 7.468 -7.434 1.00 91.62 90 GLN A CA 1
ATOM 662 C C . GLN A 1 90 ? 15.187 6.301 -7.179 1.00 91.62 90 GLN A C 1
ATOM 664 O O . GLN A 1 90 ? 14.378 6.374 -6.256 1.00 91.62 90 GLN A O 1
ATOM 669 N N . GLN A 1 91 ? 15.316 5.199 -7.921 1.00 92.19 91 GLN A N 1
ATOM 670 C CA . GLN A 1 91 ? 14.529 3.990 -7.679 1.00 92.19 91 GLN A CA 1
ATOM 671 C C . GLN A 1 91 ? 14.810 3.411 -6.285 1.00 92.19 91 GLN A C 1
ATOM 673 O O . GLN A 1 91 ? 13.899 2.940 -5.604 1.00 92.19 91 GLN A O 1
ATOM 678 N N . GLN A 1 92 ? 16.054 3.499 -5.810 1.00 93.75 92 GLN A N 1
ATOM 679 C CA . GLN A 1 92 ? 16.405 3.092 -4.456 1.00 93.75 92 GLN A CA 1
ATOM 680 C C . GLN A 1 92 ? 15.748 3.988 -3.396 1.00 93.75 92 GLN A C 1
ATOM 682 O O . GLN A 1 92 ? 15.245 3.467 -2.401 1.00 93.75 92 GLN A O 1
ATOM 687 N N . ARG A 1 93 ? 15.673 5.311 -3.613 1.00 94.50 93 ARG A N 1
ATOM 688 C CA . ARG A 1 93 ? 14.918 6.227 -2.730 1.00 94.50 93 ARG A CA 1
ATOM 689 C C . ARG A 1 93 ? 13.441 5.836 -2.658 1.00 94.50 93 ARG A C 1
ATOM 691 O O . ARG A 1 93 ? 12.900 5.689 -1.568 1.00 94.50 93 ARG A O 1
ATOM 698 N N . HIS A 1 94 ? 12.822 5.606 -3.815 1.00 95.44 94 HIS A N 1
ATOM 699 C CA . HIS A 1 94 ? 11.430 5.168 -3.931 1.00 95.44 94 HIS A CA 1
ATOM 700 C C . HIS A 1 94 ? 11.174 3.852 -3.179 1.00 95.44 94 HIS A C 1
ATOM 702 O O . HIS A 1 94 ? 10.224 3.749 -2.403 1.00 95.44 94 HIS A O 1
ATOM 708 N N . ARG A 1 95 ? 12.074 2.869 -3.325 1.00 95.75 95 ARG A N 1
ATOM 709 C CA . ARG A 1 95 ? 12.019 1.601 -2.584 1.00 95.75 95 ARG A CA 1
ATOM 710 C C . ARG A 1 95 ? 12.073 1.814 -1.067 1.00 95.75 95 ARG A C 1
ATOM 712 O O . ARG A 1 95 ? 11.327 1.154 -0.347 1.00 95.75 95 ARG A O 1
ATOM 719 N N . ILE A 1 96 ? 12.918 2.722 -0.581 1.00 96.00 96 ILE A N 1
ATOM 720 C CA . ILE A 1 96 ? 13.010 3.023 0.855 1.00 96.00 96 ILE A CA 1
ATOM 721 C C . ILE A 1 96 ? 11.718 3.677 1.355 1.00 96.00 96 ILE A C 1
ATOM 723 O O . ILE A 1 96 ? 11.200 3.253 2.386 1.00 96.00 96 ILE A O 1
ATOM 727 N N . TRP A 1 97 ? 11.144 4.632 0.618 1.00 96.00 97 TRP A N 1
ATOM 728 C CA . TRP A 1 97 ? 9.855 5.229 0.990 1.00 96.00 97 TRP A CA 1
ATOM 729 C C . TRP A 1 97 ? 8.730 4.195 1.045 1.00 96.00 97 TRP A C 1
ATOM 731 O O . TRP A 1 97 ? 7.989 4.153 2.024 1.00 96.00 97 TRP A O 1
ATOM 741 N N . ALA A 1 98 ? 8.646 3.309 0.051 1.00 97.50 98 ALA A N 1
ATOM 742 C CA . ALA A 1 98 ? 7.702 2.195 0.044 1.00 97.50 98 ALA A CA 1
ATOM 743 C C . ALA A 1 98 ? 7.840 1.302 1.291 1.00 97.50 98 ALA A C 1
ATOM 745 O O . ALA A 1 98 ? 6.849 0.958 1.935 1.00 97.50 98 ALA A O 1
ATOM 746 N N . GLN A 1 99 ? 9.075 0.947 1.663 1.00 97.25 99 GLN A N 1
ATOM 747 C CA . GLN A 1 99 ? 9.363 0.150 2.859 1.00 97.25 99 GLN A CA 1
ATOM 748 C C . GLN A 1 99 ? 8.999 0.891 4.153 1.00 97.25 99 GLN A C 1
ATOM 750 O O . GLN A 1 99 ? 8.471 0.282 5.084 1.00 97.25 99 GLN A O 1
ATOM 755 N N . GLN A 1 100 ? 9.252 2.199 4.217 1.00 94.56 100 GLN A N 1
ATOM 756 C CA . GLN A 1 100 ? 8.891 3.037 5.360 1.00 94.56 100 GLN A CA 1
ATOM 757 C C . GLN A 1 100 ? 7.370 3.166 5.508 1.00 94.56 100 GLN A C 1
ATOM 759 O O . GLN A 1 100 ? 6.868 3.012 6.619 1.00 94.56 100 GLN A O 1
ATOM 764 N N . LEU A 1 101 ? 6.626 3.353 4.411 1.00 91.38 101 LEU A N 1
ATOM 765 C CA . LEU A 1 101 ? 5.158 3.346 4.427 1.00 91.38 101 LEU A CA 1
ATOM 766 C C . LEU A 1 101 ? 4.610 1.990 4.876 1.00 91.38 101 LEU A C 1
ATOM 768 O O . LEU A 1 101 ? 3.715 1.936 5.715 1.00 91.38 101 LEU A O 1
ATOM 772 N N . ALA A 1 102 ? 5.179 0.892 4.375 1.00 95.56 102 ALA A N 1
ATOM 773 C CA . ALA A 1 102 ? 4.804 -0.452 4.802 1.00 95.56 102 ALA A CA 1
ATOM 774 C C . ALA A 1 102 ? 5.041 -0.654 6.306 1.00 95.56 102 ALA A C 1
ATOM 776 O O . ALA A 1 102 ? 4.201 -1.219 7.008 1.00 95.56 102 ALA A O 1
ATOM 777 N N . ARG A 1 103 ? 6.172 -0.152 6.822 1.00 91.12 103 ARG A N 1
ATOM 778 C CA . ARG A 1 103 ? 6.493 -0.184 8.252 1.00 91.12 103 ARG A CA 1
ATOM 779 C C . ARG A 1 103 ? 5.534 0.674 9.074 1.00 91.12 103 ARG A C 1
ATOM 781 O O . ARG A 1 103 ? 5.171 0.252 10.169 1.00 91.12 103 ARG A O 1
ATOM 788 N N . LEU A 1 104 ? 5.121 1.829 8.556 1.00 83.88 104 LEU A N 1
ATOM 789 C CA . LEU A 1 104 ? 4.136 2.698 9.195 1.00 83.88 104 LEU A CA 1
ATOM 790 C C . LEU A 1 104 ? 2.773 1.998 9.285 1.00 83.88 104 LEU A C 1
ATOM 792 O O . LEU A 1 104 ? 2.239 1.851 10.381 1.00 83.88 104 LEU A O 1
ATOM 796 N N . ALA A 1 105 ? 2.270 1.455 8.173 1.00 87.69 105 ALA A N 1
ATOM 797 C CA . ALA A 1 105 ? 1.031 0.679 8.145 1.00 87.69 105 ALA A CA 1
ATOM 798 C C . ALA A 1 105 ? 1.078 -0.528 9.102 1.00 87.69 105 ALA A C 1
ATOM 800 O O . ALA A 1 105 ? 0.141 -0.756 9.866 1.00 87.69 105 ALA A O 1
ATOM 801 N N . TRP A 1 106 ? 2.201 -1.254 9.139 1.00 88.12 106 TRP A N 1
ATOM 802 C CA . TRP A 1 106 ? 2.429 -2.322 10.116 1.00 88.12 106 TRP A CA 1
ATOM 803 C C . TRP A 1 106 ? 2.354 -1.817 11.559 1.00 88.12 106 TRP A C 1
ATOM 805 O O . TRP A 1 106 ? 1.704 -2.430 12.407 1.00 88.12 106 TRP A O 1
ATOM 815 N N . SER A 1 107 ? 3.024 -0.698 11.847 1.00 81.19 107 SER A N 1
ATOM 816 C CA . SER A 1 107 ? 3.022 -0.087 13.178 1.00 81.19 107 SER A CA 1
ATOM 817 C C . SER A 1 107 ? 1.658 0.452 13.585 1.00 81.19 107 SER A C 1
ATOM 819 O O . SER A 1 107 ? 1.438 0.676 14.761 1.00 81.19 107 SER A O 1
ATOM 821 N N . HIS A 1 108 ? 0.737 0.612 12.642 1.00 79.44 108 HIS A N 1
ATOM 822 C CA . HIS A 1 108 ? -0.656 0.954 12.891 1.00 79.44 108 HIS A CA 1
ATOM 823 C C . HIS A 1 108 ? -1.560 -0.289 13.012 1.00 79.44 108 HIS A C 1
ATOM 825 O O . HIS A 1 108 ? -2.764 -0.160 13.181 1.00 79.44 108 HIS A O 1
ATOM 831 N N . GLY A 1 109 ? -1.004 -1.506 12.956 1.00 78.06 109 GLY A N 1
ATOM 832 C CA . GLY A 1 109 ? -1.764 -2.747 13.130 1.00 78.06 109 GLY A CA 1
ATOM 833 C C . GLY A 1 109 ? -2.400 -3.289 11.848 1.00 78.06 109 GLY A C 1
ATOM 834 O O . GLY A 1 109 ? -3.303 -4.115 11.933 1.00 78.06 109 GLY A O 1
ATOM 835 N N . PHE A 1 110 ? -1.931 -2.879 10.668 1.00 86.69 110 PHE A N 1
ATOM 836 C CA . PHE A 1 110 ? -2.424 -3.379 9.380 1.00 86.69 110 PHE A CA 1
ATOM 837 C C . PHE A 1 110 ? -1.495 -4.421 8.743 1.00 86.69 110 PHE A C 1
ATOM 839 O O . PHE A 1 110 ? -0.312 -4.515 9.080 1.00 86.69 110 PHE A O 1
ATOM 846 N N . TRP A 1 111 ? -2.024 -5.178 7.778 1.00 92.62 111 TRP A N 1
ATOM 847 C CA . TRP A 1 111 ? -1.243 -6.016 6.863 1.00 92.62 111 TRP A CA 1
ATOM 848 C C . TRP A 1 111 ? -0.847 -5.207 5.620 1.00 92.62 111 TRP A C 1
ATOM 850 O O . TRP A 1 111 ? -1.710 -4.949 4.780 1.00 92.62 111 TRP A O 1
ATOM 860 N N . PRO A 1 112 ? 0.419 -4.774 5.480 1.00 95.62 112 PRO A N 1
ATOM 861 C CA . PRO A 1 112 ? 0.827 -3.958 4.344 1.00 95.62 112 PRO A CA 1
ATOM 862 C C . PRO A 1 112 ? 0.905 -4.783 3.052 1.00 95.62 112 PRO A C 1
ATOM 864 O O . PRO A 1 112 ? 1.577 -5.813 2.999 1.00 95.62 112 PRO A O 1
ATOM 867 N N . ILE A 1 113 ? 0.279 -4.278 1.992 1.00 98.00 113 ILE A N 1
ATOM 868 C CA . ILE A 1 113 ? 0.310 -4.815 0.634 1.00 98.00 113 ILE A CA 1
ATOM 869 C C . ILE A 1 113 ? 1.050 -3.818 -0.257 1.00 98.00 113 ILE A C 1
ATOM 871 O O . ILE A 1 113 ? 0.635 -2.670 -0.400 1.00 98.00 113 ILE A O 1
ATOM 875 N N . VAL A 1 114 ? 2.179 -4.249 -0.825 1.00 97.69 114 VAL A N 1
ATOM 876 C CA . VAL A 1 114 ? 3.116 -3.359 -1.532 1.00 97.69 114 VAL A CA 1
ATOM 877 C C . VAL A 1 114 ? 3.569 -3.980 -2.861 1.00 97.69 114 VAL A C 1
ATOM 879 O O . VAL A 1 114 ? 4.722 -4.412 -2.976 1.00 97.69 114 VAL A O 1
ATOM 882 N N . PRO A 1 115 ? 2.687 -4.064 -3.876 1.00 94.81 115 PRO A N 1
ATOM 883 C CA . PRO A 1 115 ? 2.945 -4.842 -5.088 1.00 94.81 115 PRO A CA 1
ATOM 884 C C . PRO A 1 115 ? 4.219 -4.447 -5.810 1.00 94.81 115 PRO A C 1
ATOM 886 O O . PRO A 1 115 ? 5.012 -5.302 -6.195 1.00 94.81 115 PRO A O 1
ATOM 889 N N . HIS A 1 116 ? 4.487 -3.148 -5.891 1.00 91.19 116 HIS A N 1
ATOM 890 C CA . HIS A 1 116 ? 5.663 -2.632 -6.574 1.00 91.19 116 HIS A CA 1
ATOM 891 C C . HIS A 1 116 ? 7.000 -3.006 -5.900 1.00 91.19 116 HIS A C 1
ATOM 893 O O . HIS A 1 116 ? 8.047 -2.795 -6.495 1.00 91.19 116 HIS A O 1
ATOM 899 N N . LEU A 1 117 ? 7.024 -3.577 -4.685 1.00 95.06 117 LEU A N 1
ATOM 900 C CA . LEU A 1 117 ? 8.264 -4.104 -4.091 1.00 95.06 117 LEU A CA 1
ATOM 901 C C . LEU A 1 117 ? 8.594 -5.541 -4.514 1.00 95.06 117 LEU A C 1
ATOM 903 O O . LEU A 1 117 ? 9.776 -5.891 -4.561 1.00 95.06 117 LEU A O 1
ATOM 907 N N . TYR A 1 118 ? 7.589 -6.375 -4.786 1.00 93.38 118 TYR A N 1
ATOM 908 C CA . TYR A 1 118 ? 7.794 -7.793 -5.099 1.00 93.38 118 TYR A CA 1
ATOM 909 C C . TYR A 1 118 ? 7.425 -8.169 -6.534 1.00 93.38 118 TYR A C 1
ATOM 911 O O . TYR A 1 118 ? 8.053 -9.074 -7.068 1.00 93.38 118 TYR A O 1
ATOM 919 N N . ALA A 1 119 ? 6.490 -7.472 -7.190 1.00 93.06 119 ALA A N 1
ATOM 920 C CA . ALA A 1 119 ? 6.133 -7.738 -8.584 1.00 93.06 119 ALA A CA 1
ATOM 921 C C . ALA A 1 119 ? 7.357 -7.640 -9.515 1.00 93.06 119 ALA A C 1
ATOM 923 O O . ALA A 1 119 ? 7.605 -8.595 -10.245 1.00 93.06 119 ALA A O 1
ATOM 924 N N . PRO A 1 120 ? 8.228 -6.613 -9.401 1.00 90.94 120 PRO A N 1
ATOM 925 C CA . PRO A 1 120 ? 9.428 -6.510 -10.238 1.00 90.94 120 PRO A CA 1
ATOM 926 C C . PRO A 1 120 ? 10.507 -7.568 -9.954 1.00 90.94 120 PRO A C 1
ATOM 928 O O . PRO A 1 120 ? 11.566 -7.544 -10.569 1.00 90.94 120 PRO A O 1
ATOM 931 N N . GLN A 1 121 ? 10.305 -8.448 -8.966 1.00 92.25 121 GLN A N 1
ATOM 932 C CA . GLN A 1 121 ? 11.224 -9.560 -8.695 1.00 92.25 121 GLN A CA 1
ATOM 933 C C . GLN A 1 121 ? 10.906 -10.796 -9.544 1.00 92.25 121 GLN A C 1
ATOM 935 O O . GLN A 1 121 ? 11.717 -11.718 -9.590 1.00 92.25 121 GLN A O 1
ATOM 940 N N . PHE A 1 122 ? 9.740 -10.828 -10.193 1.00 93.94 122 PHE A N 1
ATOM 941 C CA . PHE A 1 122 ? 9.326 -11.927 -11.065 1.00 93.94 122 PHE A CA 1
ATOM 942 C C . PHE A 1 122 ? 8.584 -11.474 -12.335 1.00 93.94 122 PHE A C 1
ATOM 944 O O . PHE A 1 122 ? 8.256 -12.324 -13.155 1.00 93.94 122 PHE A O 1
ATOM 951 N N . LEU A 1 123 ? 8.331 -10.170 -12.491 1.00 93.38 123 LEU A N 1
ATOM 952 C CA . LEU A 1 123 ? 7.854 -9.521 -13.712 1.00 93.38 123 LEU A CA 1
ATOM 953 C C . LEU A 1 123 ? 8.889 -8.491 -14.183 1.00 93.38 123 LEU A C 1
ATOM 955 O O . LEU A 1 123 ? 9.479 -7.779 -13.365 1.00 93.38 123 LEU A O 1
ATOM 959 N N . ASP A 1 124 ? 9.072 -8.381 -15.492 1.00 90.25 124 ASP A N 1
ATOM 960 C CA . ASP A 1 124 ? 9.884 -7.374 -16.155 1.00 90.25 124 ASP A CA 1
ATOM 961 C C . ASP A 1 124 ? 9.057 -6.114 -16.433 1.00 90.25 124 ASP A C 1
ATOM 963 O O . ASP A 1 124 ? 8.250 -6.031 -17.357 1.00 90.25 124 ASP A O 1
ATOM 967 N N . ASP A 1 125 ? 9.301 -5.081 -15.631 1.00 86.44 125 ASP A N 1
ATOM 968 C CA . ASP A 1 125 ? 8.633 -3.784 -15.749 1.00 86.44 125 ASP A CA 1
ATOM 969 C C . ASP A 1 125 ? 8.993 -3.028 -17.051 1.00 86.44 125 ASP A C 1
ATOM 971 O O . ASP A 1 125 ? 8.361 -2.005 -17.352 1.00 86.44 125 ASP A O 1
ATOM 975 N N . THR A 1 126 ? 10.008 -3.501 -17.795 1.00 87.25 126 THR A N 1
ATOM 976 C CA . THR A 1 126 ? 10.423 -2.991 -19.113 1.00 87.25 126 THR A CA 1
ATOM 977 C C . THR A 1 126 ? 9.714 -3.678 -20.279 1.00 87.25 126 THR A C 1
ATOM 979 O O . THR A 1 126 ? 9.618 -3.073 -21.350 1.00 87.25 126 THR A O 1
ATOM 982 N N . ASP A 1 127 ? 9.148 -4.872 -20.070 1.00 93.62 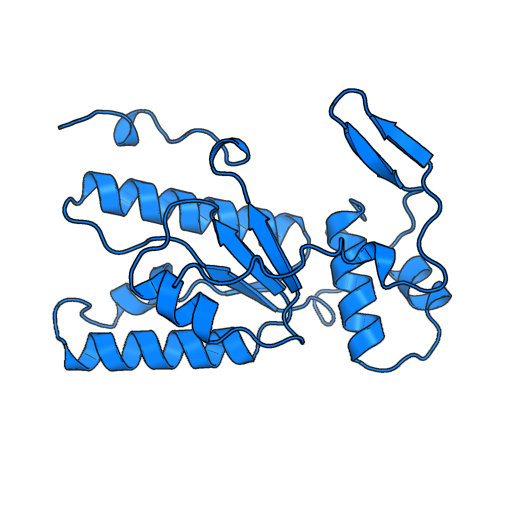127 ASP A N 1
ATOM 983 C CA . ASP A 1 127 ? 8.230 -5.505 -21.015 1.00 93.62 127 ASP A CA 1
ATOM 984 C C . ASP A 1 127 ? 6.823 -4.902 -20.837 1.00 93.62 127 ASP A C 1
ATOM 986 O O . ASP A 1 127 ? 6.214 -5.036 -19.770 1.00 93.62 127 ASP A O 1
ATOM 990 N N . PRO A 1 128 ? 6.252 -4.242 -21.864 1.00 92.38 128 PRO A N 1
ATOM 991 C CA . PRO A 1 128 ? 4.907 -3.686 -21.786 1.00 92.38 128 PRO A CA 1
ATOM 992 C C . PRO A 1 128 ? 3.831 -4.702 -21.377 1.00 92.38 128 PRO A C 1
ATOM 994 O O . PRO A 1 128 ? 2.895 -4.324 -20.672 1.00 92.38 128 PRO A O 1
ATOM 997 N N . ALA A 1 129 ? 3.943 -5.967 -21.797 1.00 95.06 129 ALA A N 1
ATOM 998 C CA . ALA A 1 129 ? 2.941 -6.987 -21.496 1.00 95.06 129 ALA A CA 1
ATOM 999 C C . ALA A 1 129 ? 2.961 -7.378 -20.011 1.00 95.06 129 ALA A C 1
ATOM 1001 O O . ALA A 1 129 ? 1.922 -7.350 -19.342 1.00 95.06 129 ALA A O 1
ATOM 1002 N N . GLU A 1 130 ? 4.144 -7.678 -19.474 1.00 95.25 130 GLU A N 1
ATOM 1003 C CA . GLU A 1 130 ? 4.318 -8.003 -18.056 1.00 95.25 130 GLU A CA 1
ATOM 1004 C C . GLU A 1 130 ? 4.032 -6.799 -17.156 1.00 95.25 130 GLU A C 1
ATOM 1006 O O . GLU A 1 130 ? 3.352 -6.941 -16.137 1.00 95.25 130 GLU A O 1
ATOM 1011 N N . ARG A 1 131 ? 4.421 -5.590 -17.578 1.00 90.81 131 ARG A N 1
ATOM 1012 C CA . ARG A 1 131 ? 4.058 -4.341 -16.899 1.00 90.81 131 ARG A CA 1
ATOM 1013 C C . ARG A 1 131 ? 2.544 -4.171 -16.781 1.00 90.81 131 ARG A C 1
ATOM 1015 O O . ARG A 1 131 ? 2.042 -3.824 -15.710 1.00 90.81 131 ARG A O 1
ATOM 1022 N N . THR A 1 132 ? 1.794 -4.401 -17.861 1.00 92.00 132 THR A N 1
ATOM 1023 C CA . THR A 1 132 ? 0.325 -4.321 -17.832 1.00 92.00 132 THR A CA 1
ATOM 1024 C C . THR A 1 132 ? -0.272 -5.343 -16.865 1.00 92.00 132 THR A C 1
ATOM 1026 O O . THR A 1 132 ? -1.164 -4.989 -16.090 1.00 92.00 132 THR A O 1
ATOM 1029 N N . LEU A 1 133 ? 0.237 -6.578 -16.857 1.00 93.44 133 LEU A N 1
ATOM 1030 C CA . LEU A 1 133 ? -0.199 -7.614 -15.917 1.00 93.44 133 LEU A CA 1
ATOM 1031 C C . LEU A 1 133 ? 0.113 -7.241 -14.461 1.00 93.44 133 LEU A C 1
ATOM 1033 O O . LEU A 1 133 ? -0.760 -7.368 -13.601 1.00 93.44 133 LEU A O 1
ATOM 1037 N N . GLY A 1 134 ? 1.313 -6.725 -14.187 1.00 92.62 134 GLY A N 1
ATOM 1038 C CA . GLY A 1 134 ? 1.728 -6.284 -12.855 1.00 92.62 134 GLY A CA 1
ATOM 1039 C C . GLY A 1 134 ? 0.856 -5.152 -12.309 1.00 92.62 134 GLY A C 1
ATOM 1040 O O . GLY A 1 134 ? 0.421 -5.208 -11.158 1.00 92.62 134 GLY A O 1
ATOM 1041 N N . LEU A 1 135 ? 0.527 -4.164 -13.148 1.00 91.69 135 LEU A N 1
ATOM 1042 C CA . LEU A 1 135 ? -0.387 -3.077 -12.784 1.00 91.69 135 LEU A CA 1
ATOM 1043 C C . LEU A 1 135 ? -1.804 -3.594 -12.506 1.00 91.69 135 LEU A C 1
ATOM 1045 O O . LEU A 1 135 ? -2.385 -3.256 -11.476 1.00 91.69 135 LEU A O 1
ATOM 1049 N N . ALA A 1 136 ? -2.352 -4.444 -13.380 1.00 93.62 136 ALA A N 1
ATOM 1050 C CA . ALA A 1 136 ? -3.682 -5.020 -13.185 1.00 93.62 136 ALA A CA 1
ATOM 1051 C C . ALA A 1 136 ? -3.762 -5.843 -11.890 1.00 93.62 136 ALA A C 1
ATOM 1053 O O . ALA A 1 136 ? -4.731 -5.732 -11.138 1.00 93.62 136 ALA A O 1
ATOM 1054 N N . TRP A 1 137 ? -2.724 -6.625 -11.590 1.00 95.00 137 TRP A N 1
ATOM 1055 C CA . TRP A 1 137 ? -2.636 -7.384 -10.348 1.00 95.00 137 TRP A CA 1
ATOM 1056 C C . TRP A 1 137 ? -2.540 -6.487 -9.108 1.00 95.00 137 TRP A C 1
ATOM 1058 O O . TRP A 1 137 ? -3.210 -6.753 -8.110 1.00 95.00 137 TRP A O 1
ATOM 1068 N N . GLY A 1 138 ? -1.767 -5.398 -9.171 1.00 95.88 138 GLY A N 1
ATOM 1069 C CA . GLY A 1 138 ? -1.725 -4.389 -8.111 1.00 95.88 138 GLY A CA 1
ATOM 1070 C C . GLY A 1 138 ? -3.108 -3.804 -7.814 1.00 95.88 138 GLY A C 1
ATOM 1071 O O . GLY A 1 138 ? -3.525 -3.774 -6.659 1.00 95.88 138 GLY A O 1
ATOM 1072 N N . LEU A 1 139 ? -3.873 -3.453 -8.853 1.00 96.62 139 LEU A N 1
ATOM 1073 C CA . LEU A 1 139 ? -5.242 -2.944 -8.701 1.00 96.62 139 LEU A CA 1
ATOM 1074 C C . LEU A 1 139 ? -6.208 -3.980 -8.101 1.00 96.62 139 LEU A C 1
ATOM 1076 O O . LEU A 1 139 ? -7.055 -3.624 -7.285 1.00 96.62 139 LEU A O 1
ATOM 1080 N N . GLN A 1 140 ? -6.066 -5.264 -8.447 1.00 96.88 140 GLN A N 1
ATOM 1081 C CA . GLN A 1 140 ? -6.855 -6.333 -7.819 1.00 96.88 140 GLN A CA 1
ATOM 1082 C C . GLN A 1 140 ? -6.559 -6.456 -6.322 1.00 96.88 140 GLN A C 1
ATOM 1084 O O . GLN A 1 140 ? -7.473 -6.664 -5.530 1.00 96.88 140 GLN A O 1
ATOM 1089 N N . GLN A 1 141 ? -5.297 -6.295 -5.919 1.00 97.50 141 GLN A N 1
ATOM 1090 C CA . GLN A 1 141 ? -4.922 -6.291 -4.506 1.00 97.50 141 GLN A CA 1
ATOM 1091 C C . GLN A 1 141 ? -5.412 -5.040 -3.772 1.00 97.50 141 GLN A C 1
ATOM 1093 O O . GLN A 1 141 ? -5.880 -5.150 -2.640 1.00 97.50 141 GLN A O 1
ATOM 1098 N N . LEU A 1 142 ? -5.347 -3.870 -4.418 1.00 96.94 142 LEU A N 1
ATOM 1099 C CA . LEU A 1 142 ? -5.905 -2.624 -3.893 1.00 96.94 142 LEU A CA 1
ATOM 1100 C C . LEU A 1 142 ? -7.386 -2.798 -3.559 1.00 96.94 142 LEU A C 1
ATOM 1102 O O . LEU A 1 142 ? -7.777 -2.484 -2.444 1.00 96.94 142 LEU A O 1
ATOM 1106 N N . ALA A 1 143 ? -8.170 -3.399 -4.459 1.00 94.62 143 ALA A N 1
ATOM 1107 C CA . ALA A 1 143 ? -9.602 -3.626 -4.254 1.00 94.62 143 ALA A CA 1
ATOM 1108 C C . ALA A 1 143 ? -9.943 -4.525 -3.045 1.00 94.62 143 ALA A C 1
ATOM 1110 O O . ALA A 1 143 ? -11.080 -4.516 -2.580 1.00 94.62 143 ALA A O 1
ATOM 1111 N N . GLN A 1 144 ? -8.987 -5.315 -2.541 1.00 94.12 144 GLN A N 1
ATOM 1112 C CA . GLN A 1 144 ? -9.158 -6.128 -1.327 1.00 94.12 144 GLN A CA 1
ATOM 1113 C C . GLN A 1 144 ? -8.741 -5.386 -0.048 1.00 94.12 144 GLN A C 1
ATOM 1115 O O . GLN A 1 144 ? -8.969 -5.877 1.059 1.00 94.12 144 GLN A O 1
ATOM 1120 N N . CYS A 1 145 ? -8.099 -4.225 -0.174 1.00 93.19 145 CYS A N 1
ATOM 1121 C CA . CYS A 1 145 ? -7.617 -3.452 0.959 1.00 93.19 145 CYS A CA 1
ATOM 1122 C C . CYS A 1 145 ? -8.707 -2.516 1.482 1.00 93.19 145 CYS A C 1
ATOM 1124 O O . CYS A 1 145 ? -9.434 -1.887 0.724 1.00 93.19 145 CYS A O 1
ATOM 1126 N N . SER A 1 146 ? -8.793 -2.383 2.804 1.00 85.75 146 SER A N 1
ATOM 1127 C CA . SER A 1 146 ? -9.704 -1.417 3.438 1.00 85.75 146 SER A CA 1
ATOM 1128 C C . SER A 1 146 ? -9.037 -0.061 3.660 1.00 85.75 146 SER A C 1
ATOM 1130 O O . SER A 1 146 ? -9.714 0.952 3.812 1.00 85.75 146 SER A O 1
ATOM 1132 N N . VAL A 1 147 ? -7.703 -0.039 3.701 1.00 87.25 147 VAL A N 1
ATOM 1133 C CA . VAL A 1 147 ? -6.904 1.160 3.967 1.00 87.25 147 VAL A CA 1
ATOM 1134 C C . VAL A 1 147 ? -5.894 1.358 2.846 1.00 87.25 147 VAL A C 1
ATOM 1136 O O . VAL A 1 147 ? -5.330 0.389 2.343 1.00 87.25 147 VAL A O 1
ATOM 1139 N N . VAL A 1 148 ? -5.630 2.605 2.469 1.00 90.94 148 VAL A N 1
ATOM 1140 C CA . VAL A 1 148 ? -4.620 2.949 1.463 1.00 90.94 148 VAL A CA 1
ATOM 1141 C C . VAL A 1 148 ? -3.699 4.031 2.011 1.00 90.94 148 VAL A C 1
ATOM 1143 O O . VAL A 1 148 ? -4.137 5.139 2.303 1.00 90.94 148 VAL A O 1
ATOM 1146 N N . TYR A 1 149 ? -2.413 3.716 2.144 1.00 92.94 149 TYR A N 1
ATOM 1147 C CA . TYR A 1 149 ? -1.364 4.664 2.508 1.00 92.94 149 TYR A CA 1
ATOM 1148 C C . TYR A 1 149 ? -0.796 5.282 1.239 1.00 92.94 149 TYR A C 1
ATOM 1150 O O . TYR A 1 149 ? -0.142 4.597 0.457 1.00 92.94 149 TYR A O 1
ATOM 1158 N N . VAL A 1 150 ? -1.033 6.575 1.045 1.00 92.94 150 VAL A N 1
ATOM 1159 C CA . VAL A 1 150 ? -0.572 7.334 -0.118 1.00 92.94 150 VAL A CA 1
ATOM 1160 C C . VAL A 1 150 ? 0.564 8.249 0.311 1.00 92.94 150 VAL A C 1
ATOM 1162 O O . VAL A 1 150 ? 0.363 9.139 1.137 1.00 92.94 150 VAL A O 1
ATOM 1165 N N . LEU A 1 151 ? 1.751 8.081 -0.269 1.00 92.50 151 LEU A N 1
ATOM 1166 C CA . LEU A 1 151 ? 2.830 9.050 -0.073 1.00 92.50 151 LEU A CA 1
ATOM 1167 C C . LEU A 1 151 ? 2.453 10.378 -0.747 1.00 92.50 151 LEU A C 1
ATOM 1169 O O . LEU A 1 151 ? 2.204 10.411 -1.952 1.00 92.50 151 LEU A O 1
ATOM 1173 N N . ALA A 1 152 ? 2.426 11.475 0.011 1.00 89.38 152 ALA A N 1
ATOM 1174 C CA . ALA A 1 152 ? 1.997 12.795 -0.452 1.00 89.38 152 ALA A CA 1
ATOM 1175 C C . ALA A 1 152 ? 3.091 13.513 -1.268 1.00 89.38 152 ALA A C 1
ATOM 1177 O O . ALA A 1 152 ? 3.636 14.543 -0.875 1.00 89.38 152 ALA A O 1
ATOM 1178 N N . VAL A 1 153 ? 3.413 12.942 -2.425 1.00 89.12 153 VAL A N 1
ATOM 1179 C CA . VAL A 1 153 ? 4.290 13.497 -3.466 1.00 89.12 153 VAL A CA 1
ATOM 1180 C C . VAL A 1 153 ? 3.496 13.653 -4.768 1.00 89.12 153 VAL A C 1
ATOM 1182 O O . VAL A 1 153 ? 2.419 13.062 -4.890 1.00 89.12 153 VAL A O 1
ATOM 1185 N N . PRO A 1 154 ? 3.984 14.415 -5.768 1.00 92.25 154 PRO A N 1
ATOM 1186 C CA . PRO A 1 154 ? 3.354 14.438 -7.085 1.00 92.25 154 PRO A CA 1
ATOM 1187 C C . PRO A 1 154 ? 3.157 13.007 -7.624 1.00 92.25 154 PRO A C 1
ATOM 1189 O O . PRO A 1 154 ? 4.136 12.259 -7.718 1.00 92.25 154 PRO A O 1
ATOM 1192 N N . PRO A 1 155 ? 1.917 12.593 -7.947 1.00 91.12 155 PRO A N 1
ATOM 1193 C CA . PRO A 1 155 ? 1.626 11.194 -8.221 1.00 91.12 155 PRO A CA 1
ATOM 1194 C C . PRO A 1 155 ? 2.229 10.764 -9.559 1.00 91.12 155 PRO A C 1
ATOM 1196 O O . PRO A 1 155 ? 1.963 11.366 -10.605 1.00 91.12 155 PRO A O 1
ATOM 1199 N N . SER A 1 156 ? 3.018 9.689 -9.519 1.00 92.38 156 SER A N 1
ATOM 1200 C CA . SER A 1 156 ? 3.518 9.010 -10.720 1.00 92.38 156 SER A CA 1
ATOM 1201 C C . SER A 1 156 ? 2.362 8.413 -11.543 1.00 92.38 156 SER A C 1
ATOM 1203 O O . SER A 1 156 ? 1.279 8.214 -10.994 1.00 92.38 156 SER A O 1
ATOM 1205 N N . PRO A 1 157 ? 2.558 8.055 -12.828 1.00 91.25 157 PRO A N 1
ATOM 1206 C CA . PRO A 1 157 ? 1.500 7.431 -13.630 1.00 91.25 157 PRO A CA 1
ATOM 1207 C C . PRO A 1 157 ? 0.892 6.172 -12.990 1.00 91.25 157 PRO A C 1
ATOM 1209 O O . PRO A 1 157 ? -0.315 5.966 -13.071 1.00 91.25 157 PRO A O 1
ATOM 1212 N N . GLY A 1 158 ? 1.710 5.360 -12.306 1.00 91.12 158 GLY A N 1
ATOM 1213 C CA . GLY A 1 158 ? 1.224 4.194 -11.559 1.00 91.12 158 GLY A CA 1
ATOM 1214 C C . GLY A 1 158 ? 0.333 4.596 -10.384 1.00 91.12 158 GLY A C 1
ATOM 1215 O O . GLY A 1 158 ? -0.787 4.112 -10.270 1.00 91.12 158 GLY A O 1
ATOM 1216 N N . MET A 1 159 ? 0.777 5.569 -9.583 1.00 94.88 159 MET A N 1
ATOM 1217 C CA . MET A 1 159 ? -0.026 6.097 -8.474 1.00 94.88 159 MET A CA 1
ATOM 1218 C C . MET A 1 159 ? -1.330 6.733 -8.960 1.00 94.88 159 MET A C 1
ATOM 1220 O O . MET A 1 159 ? -2.352 6.601 -8.306 1.00 94.88 159 MET A O 1
ATOM 1224 N N . GLN A 1 160 ? -1.332 7.413 -10.109 1.00 95.12 160 GLN A N 1
ATOM 1225 C CA . GLN A 1 160 ? -2.560 7.980 -10.677 1.00 95.12 160 GLN A CA 1
ATOM 1226 C C . GLN A 1 160 ? -3.587 6.892 -11.003 1.00 95.12 160 GLN A C 1
ATOM 1228 O O . GLN A 1 160 ? -4.768 7.081 -10.725 1.00 95.12 160 GLN A O 1
ATOM 1233 N N . ALA A 1 161 ? -3.144 5.756 -11.550 1.00 94.00 161 ALA A N 1
ATOM 1234 C CA . ALA A 1 161 ? -4.019 4.616 -11.808 1.00 94.00 161 ALA A CA 1
ATOM 1235 C C . ALA A 1 161 ? -4.573 4.015 -10.504 1.00 94.00 161 ALA A C 1
ATOM 1237 O O . ALA A 1 161 ? -5.763 3.724 -10.428 1.00 94.00 161 ALA A O 1
ATOM 1238 N N . GLU A 1 162 ? -3.738 3.888 -9.469 1.00 96.69 162 GLU A N 1
ATOM 1239 C CA . GLU A 1 162 ? -4.156 3.418 -8.139 1.00 96.69 162 GLU A CA 1
ATOM 1240 C C . GLU A 1 162 ? -5.175 4.369 -7.496 1.00 96.69 162 GLU A C 1
ATOM 1242 O O . GLU A 1 162 ? -6.228 3.934 -7.041 1.00 96.69 162 GLU A O 1
ATOM 1247 N N . LEU A 1 163 ? -4.907 5.679 -7.521 1.00 93.81 163 LEU A N 1
ATOM 1248 C CA . LEU A 1 163 ? -5.801 6.708 -6.985 1.00 93.81 163 LEU A CA 1
ATOM 1249 C C . LEU A 1 163 ? -7.140 6.760 -7.733 1.00 93.81 163 LEU A C 1
ATOM 1251 O O . LEU A 1 163 ? -8.177 6.984 -7.113 1.00 93.81 163 LEU A O 1
ATOM 1255 N N . ALA A 1 164 ? -7.135 6.538 -9.049 1.00 94.75 164 ALA A N 1
ATOM 1256 C CA . ALA A 1 164 ? -8.352 6.478 -9.855 1.00 94.75 164 ALA A CA 1
ATOM 1257 C C . ALA A 1 164 ? -9.205 5.225 -9.578 1.00 94.75 164 ALA A C 1
ATOM 1259 O O . ALA A 1 164 ? -10.397 5.235 -9.873 1.00 94.75 164 ALA A O 1
ATOM 1260 N N . ALA A 1 165 ? -8.611 4.163 -9.026 1.00 93.88 165 ALA A N 1
ATOM 1261 C CA . ALA A 1 165 ? -9.298 2.918 -8.687 1.00 93.88 165 ALA A CA 1
ATOM 1262 C C . ALA A 1 165 ? -9.911 2.913 -7.274 1.00 93.88 165 ALA A C 1
ATOM 1264 O O . ALA A 1 165 ? -10.608 1.963 -6.915 1.00 93.88 165 ALA A O 1
ATOM 1265 N N . LEU A 1 166 ? -9.661 3.953 -6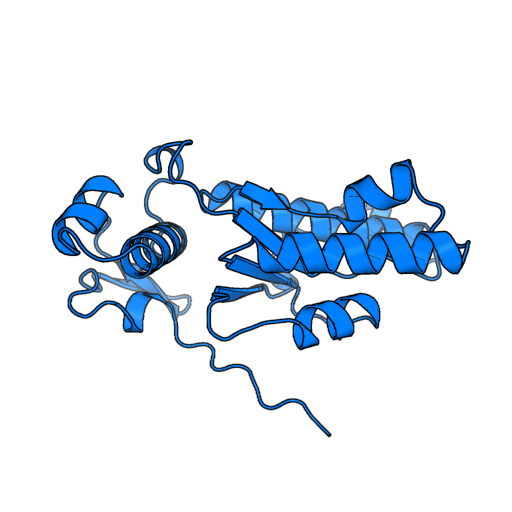.470 1.00 90.19 166 LEU A N 1
ATOM 1266 C CA . LEU A 1 166 ? -10.221 4.073 -5.127 1.00 90.19 166 LEU A CA 1
ATOM 1267 C C . LEU A 1 166 ? -11.749 4.191 -5.164 1.00 90.19 166 LEU A C 1
ATOM 1269 O O . LEU A 1 166 ? -12.331 4.880 -6.001 1.00 90.19 166 LEU A O 1
ATOM 1273 N N . THR A 1 167 ? -12.391 3.553 -4.191 1.00 85.25 167 THR A N 1
ATOM 1274 C CA . THR A 1 167 ? -13.839 3.624 -3.948 1.00 85.25 167 THR A CA 1
ATOM 1275 C C . THR A 1 167 ? -14.115 4.287 -2.594 1.00 85.25 167 THR A C 1
ATOM 1277 O O . THR A 1 167 ? -13.197 4.383 -1.776 1.00 85.25 167 THR A O 1
ATOM 1280 N N . PRO A 1 168 ? -15.364 4.700 -2.304 1.00 79.12 168 PRO A N 1
ATOM 1281 C CA . PRO A 1 168 ? -15.736 5.238 -0.991 1.00 79.12 168 PRO A CA 1
ATOM 1282 C C . PRO A 1 168 ? -15.469 4.298 0.196 1.00 79.12 168 PRO A C 1
ATOM 1284 O O . PRO A 1 168 ? -15.362 4.773 1.321 1.00 79.12 168 PRO A O 1
ATOM 1287 N N . ASP A 1 169 ? -15.328 2.992 -0.049 1.00 77.00 169 ASP A N 1
ATOM 1288 C CA . ASP A 1 169 ? -15.040 1.995 0.992 1.00 77.00 169 ASP A CA 1
ATOM 1289 C C . ASP A 1 169 ? -13.569 2.010 1.439 1.00 77.00 169 ASP A C 1
ATOM 1291 O O . ASP A 1 169 ? -13.218 1.411 2.458 1.00 77.00 169 ASP A O 1
ATOM 1295 N N . HIS A 1 170 ? -12.691 2.673 0.679 1.00 80.69 170 HIS A N 1
ATOM 1296 C CA . HIS A 1 170 ? -11.278 2.785 1.013 1.00 80.69 170 HIS A CA 1
ATOM 1297 C C . HIS A 1 170 ? -11.042 3.959 1.963 1.00 80.69 170 HIS A C 1
ATOM 1299 O O . HIS A 1 170 ? -11.296 5.119 1.633 1.00 80.69 170 HIS A O 1
ATOM 1305 N N . VAL A 1 171 ? -10.440 3.677 3.116 1.00 80.50 171 VAL A N 1
ATOM 1306 C CA . VAL A 1 171 ? -9.915 4.715 4.008 1.00 80.50 171 VAL A CA 1
ATOM 1307 C C . VAL A 1 171 ? -8.539 5.150 3.508 1.00 80.50 171 VAL A C 1
ATOM 1309 O O . VAL A 1 171 ? -7.584 4.373 3.532 1.00 80.50 171 VAL A O 1
ATOM 1312 N N . VAL A 1 172 ? -8.415 6.401 3.067 1.00 80.94 172 VAL A N 1
ATOM 1313 C CA . VAL A 1 172 ? -7.168 6.931 2.495 1.00 80.94 172 VAL A CA 1
ATOM 1314 C C . VAL A 1 172 ? -6.373 7.704 3.547 1.00 80.94 172 VAL A C 1
ATOM 1316 O O . VAL A 1 172 ? -6.852 8.671 4.135 1.00 80.94 172 VAL A O 1
ATOM 1319 N N . CYS A 1 173 ? -5.126 7.294 3.764 1.00 81.75 173 CYS A N 1
ATOM 1320 C CA . CYS A 1 173 ? -4.159 7.957 4.627 1.00 81.75 173 CYS A CA 1
ATOM 1321 C C . CYS A 1 173 ? -3.079 8.622 3.767 1.00 81.75 173 CYS A C 1
ATOM 1323 O O . CYS A 1 173 ? -2.203 7.947 3.224 1.00 81.75 173 CYS A O 1
ATOM 1325 N N . HIS A 1 174 ? -3.130 9.947 3.641 1.00 82.69 174 HIS A N 1
ATOM 1326 C CA . HIS A 1 174 ? -2.056 10.705 3.005 1.00 82.69 174 HIS A CA 1
ATOM 1327 C C . HIS A 1 174 ? -0.914 10.922 3.999 1.00 82.69 174 HIS A C 1
ATOM 1329 O O . HIS A 1 174 ? -1.109 11.538 5.044 1.00 82.69 174 HIS A O 1
ATOM 1335 N N . VAL A 1 175 ? 0.276 10.429 3.661 1.00 80.25 175 VAL A N 1
ATOM 1336 C CA . VAL A 1 175 ? 1.474 10.527 4.498 1.00 80.25 175 VAL A CA 1
ATOM 1337 C C . VAL A 1 175 ? 2.413 11.575 3.901 1.00 80.25 175 VAL A C 1
ATOM 1339 O O . VAL A 1 175 ? 2.937 11.351 2.805 1.00 80.25 175 VAL A O 1
ATOM 1342 N N . PRO A 1 176 ? 2.635 12.715 4.578 1.00 83.19 176 PRO A N 1
ATOM 1343 C CA . PRO A 1 176 ? 3.638 13.695 4.177 1.00 83.19 176 PRO A CA 1
ATOM 1344 C C . PRO A 1 176 ? 5.035 13.074 4.091 1.00 83.19 176 PRO A C 1
ATOM 1346 O O . PRO A 1 176 ? 5.398 12.222 4.900 1.00 83.19 176 PRO A O 1
ATOM 1349 N N . LEU A 1 177 ? 5.836 13.491 3.107 1.00 81.75 177 LEU A N 1
ATOM 1350 C CA . LEU A 1 177 ? 7.182 12.942 2.917 1.00 81.75 177 LEU A CA 1
ATOM 1351 C C . LEU A 1 177 ? 8.103 13.215 4.121 1.00 81.75 177 LEU A C 1
ATOM 1353 O O . LEU A 1 177 ? 8.932 12.379 4.466 1.00 81.75 177 LEU A O 1
ATOM 1357 N N . ASP A 1 178 ? 7.940 14.366 4.765 1.00 83.44 178 ASP A N 1
ATOM 1358 C CA . ASP A 1 178 ? 8.661 14.787 5.969 1.00 83.44 178 ASP A CA 1
ATOM 1359 C C . ASP A 1 178 ? 8.213 14.056 7.246 1.00 83.44 178 ASP A C 1
ATOM 1361 O O . ASP A 1 178 ? 8.924 14.095 8.248 1.00 83.44 178 ASP A O 1
ATOM 1365 N N . ALA A 1 179 ? 7.090 13.331 7.203 1.00 78.88 179 ALA A N 1
ATOM 1366 C CA . ALA A 1 179 ? 6.680 12.420 8.271 1.00 78.88 179 ALA A CA 1
ATOM 1367 C C . ALA A 1 179 ? 7.410 11.063 8.213 1.00 78.88 179 ALA A C 1
ATOM 1369 O O . ALA A 1 179 ? 7.329 10.278 9.161 1.00 78.88 179 ALA A O 1
ATOM 1370 N N . LEU A 1 180 ? 8.119 10.759 7.117 1.00 80.75 180 LEU A N 1
ATOM 1371 C CA . LEU A 1 180 ? 8.927 9.546 7.009 1.00 80.75 180 LEU A CA 1
ATOM 1372 C C . LEU A 1 180 ? 10.323 9.734 7.612 1.00 80.75 180 LEU A C 1
ATOM 1374 O O . LEU A 1 180 ? 10.879 10.833 7.573 1.00 80.75 180 LEU A O 1
ATOM 1378 N N . PRO A 1 181 ? 10.950 8.654 8.117 1.00 87.31 181 PRO A N 1
ATOM 1379 C CA . PRO A 1 181 ? 12.335 8.720 8.555 1.00 87.31 181 PRO A CA 1
ATOM 1380 C C . PRO A 1 181 ? 13.258 9.205 7.425 1.00 87.31 181 PRO A C 1
ATOM 1382 O O . PRO A 1 181 ? 13.061 8.827 6.264 1.00 87.31 181 PRO A O 1
ATOM 1385 N N . PRO A 1 182 ? 14.304 9.987 7.744 1.00 85.88 182 PRO A N 1
ATOM 1386 C CA . PRO A 1 182 ? 15.223 10.496 6.737 1.00 85.88 182 PRO A CA 1
ATOM 1387 C C . PRO A 1 182 ? 15.888 9.353 5.963 1.00 85.88 182 PRO A C 1
ATOM 1389 O O . PRO A 1 182 ? 16.175 8.283 6.508 1.00 85.88 182 PRO A O 1
ATOM 1392 N N . LEU A 1 183 ? 16.142 9.589 4.675 1.00 85.62 183 LEU A N 1
ATOM 1393 C CA . LEU A 1 183 ? 16.835 8.627 3.825 1.00 85.62 183 LEU A CA 1
ATOM 1394 C C . LEU A 1 183 ? 18.284 8.410 4.309 1.00 85.62 183 LEU A C 1
ATOM 1396 O O . LEU A 1 183 ? 18.918 9.352 4.788 1.00 85.62 183 LEU A O 1
ATOM 1400 N N . PRO A 1 184 ? 18.851 7.203 4.125 1.00 81.31 184 PRO A N 1
ATOM 1401 C CA . PRO A 1 184 ? 20.270 6.959 4.355 1.00 81.31 184 PRO A CA 1
ATOM 1402 C C . PRO A 1 184 ? 21.139 7.897 3.511 1.00 81.31 184 PRO A C 1
ATOM 1404 O O . PRO A 1 184 ? 20.810 8.186 2.359 1.00 81.31 184 PRO A O 1
ATOM 1407 N N . THR A 1 185 ? 22.297 8.298 4.036 1.00 75.94 185 THR A N 1
ATOM 1408 C CA . THR A 1 185 ? 23.254 9.186 3.348 1.00 75.94 185 THR A CA 1
ATOM 1409 C C . THR A 1 185 ? 23.719 8.657 1.988 1.00 75.94 185 THR A C 1
ATOM 1411 O O . THR A 1 185 ? 23.949 9.436 1.066 1.00 75.94 185 THR A O 1
ATOM 1414 N N . SER A 1 186 ? 23.785 7.333 1.813 1.00 70.00 186 SER A N 1
ATOM 1415 C CA . SER A 1 186 ? 24.086 6.683 0.526 1.00 70.00 186 SER A CA 1
ATOM 1416 C C . SER A 1 186 ? 23.041 6.954 -0.560 1.00 70.00 186 SER A C 1
ATOM 1418 O O . SER A 1 186 ? 23.327 6.817 -1.745 1.00 70.00 186 SER A O 1
ATOM 1420 N N . CYS A 1 187 ? 21.831 7.342 -0.162 1.00 65.50 187 CYS A N 1
ATOM 1421 C CA . CYS A 1 187 ? 20.726 7.639 -1.058 1.00 65.50 187 CYS A CA 1
ATOM 1422 C C . CYS A 1 187 ? 20.531 9.146 -1.249 1.00 65.50 187 CYS A C 1
ATOM 1424 O O . CYS A 1 187 ? 19.854 9.520 -2.195 1.00 65.50 187 CYS A O 1
ATOM 1426 N N . THR A 1 188 ? 21.104 10.027 -0.420 1.00 61.91 188 THR A N 1
ATOM 1427 C CA . THR A 1 188 ? 20.903 11.490 -0.508 1.00 61.91 188 THR A CA 1
ATOM 1428 C C . THR A 1 188 ? 21.872 12.204 -1.451 1.00 61.91 188 THR A C 1
ATOM 1430 O O . THR A 1 188 ? 21.622 13.352 -1.807 1.00 61.91 188 THR A O 1
ATOM 1433 N N . ALA A 1 189 ? 22.955 11.552 -1.883 1.00 49.56 189 ALA A N 1
ATOM 1434 C CA . ALA A 1 189 ? 23.885 12.138 -2.845 1.00 49.56 189 ALA A CA 1
ATOM 1435 C C . ALA A 1 189 ? 23.195 12.334 -4.209 1.00 49.56 189 ALA A C 1
ATOM 1437 O O . ALA A 1 189 ? 22.609 11.395 -4.756 1.00 49.56 189 ALA A O 1
ATOM 1438 N N . ASN A 1 190 ? 23.212 13.564 -4.727 1.00 45.00 190 ASN A N 1
ATOM 1439 C CA . ASN A 1 190 ? 22.861 13.835 -6.121 1.00 45.00 190 ASN A CA 1
ATOM 1440 C C . ASN A 1 190 ? 23.952 13.237 -7.026 1.00 45.00 190 ASN A C 1
ATOM 1442 O O . ASN A 1 190 ? 25.128 13.439 -6.709 1.00 45.00 190 ASN A O 1
ATOM 1446 N N . PRO A 1 191 ? 23.607 12.516 -8.109 1.00 45.00 191 PRO A N 1
ATOM 1447 C CA . PRO A 1 191 ? 24.508 12.429 -9.251 1.00 45.00 191 PRO A CA 1
ATOM 1448 C C . PRO A 1 191 ? 24.682 13.807 -9.905 1.00 45.00 191 PRO A C 1
ATOM 1450 O O . PRO A 1 191 ? 23.722 14.614 -9.855 1.00 45.00 191 PRO A O 1
#

Organism: Sulfobacillus thermosulfidooxidans (strain DSM 9293 / VKM B-1269 / AT-1) (NCBI:txid929705)

Sequence (191 aa):
MALAPIPTIPCWQLIPEGPAIQGIDPAGTVRFITQDFGAVLQSLGDAAPDTERMAVCAAAWLGIRPDTVPVSRRLWAYVCSPFAAPTATQQQRHRIWAQQLARLAWSHGFWPIVPHLYAPQFLDDTDPAERTLGLAWGLQQLAQCSVVYVLAVPPSPGMQAELAALTPDHVVCHVPLDALPPLPTSCTANP

InterPro domains:
  IPR056670 Domain of unknown function DUF7768 [PF24963] (77-165)

Foldseek 3Di:
DPDDPDDQPPLQVVQPDGFDFPDADPVRRTAGDADALVVLVVVSPPDDPLSLLSSLSSCLRNVHQLVRQDPVSAFEEEEQFDADDPDPLVNVVRLVVLVQLCVSCVRSNHHYDYLSNCLVVPFPCPPPVSVVVSLVVSLVSLVRGQEYEHEPDDHDPSSVSSVVSDDPSYHYHYDYPVNTDDDPPSSPDDD

Secondary structure (DSSP, 8-state):
-PPPPP----GGGG-TTPPPEEEE-TTSPEEE----HHHHHHHH-S--HHHHHHHHHHHHHTT--GGGS-GGGPPEEEEE-----SSHHHHHHHHHHHHHHHHHHHHTT-EEE-HHHHGGGTS-TTSHHHHHHHHHHHHHHHTT-SEEEEE-SSPPHHHHHHHHT--TTSEEEEE-GGGSPPPPHHHH---